Protein AF-A0AAV8GTH5-F1 (afdb_monomer)

Organism: NCBI:txid906938

Secondary structure (DSSP, 8-state):
---TTHHHHHHHHHHHHHT------PPP-PPTTS--EETTEE--TT-BSSTTSS-TT-B-EEETTSSS-EEEEE-SS-EEEEEEE-TTS-EEEE-PPP-EEE-TTS-EEEE----EE--TTSS----TT-EEEEESSSEEEEEE-TTSS-EEEEEE---GGGTT----STT--SBTTEEEEEPPTT---EE-

Solvent-accessible surface area (backbone atoms only — not comparable to full-atom values): 11576 Å² total; per-residue (Å²): 135,82,66,78,68,63,70,60,48,54,61,54,53,55,54,58,57,65,71,64,65,75,79,72,77,72,74,60,55,39,50,89,94,45,83,42,60,38,53,90,39,64,39,30,49,57,29,24,64,52,93,88,32,36,42,93,86,34,64,38,45,61,42,72,89,43,90,68,28,43,32,27,47,64,50,103,89,52,73,38,43,44,75,46,60,48,88,88,72,48,77,42,63,61,76,73,75,66,46,79,42,60,48,98,86,68,48,79,72,50,66,64,69,82,27,67,49,74,30,79,95,52,92,53,56,53,61,70,88,49,68,47,74,35,75,38,25,71,38,75,37,54,42,33,36,79,82,77,83,47,79,48,59,39,69,18,72,68,55,84,93,47,47,80,46,66,79,78,53,88,88,60,49,79,48,80,19,22,26,56,32,79,51,72,74,78,39,35,38,31,41,62

Radius of gyration: 24.85 Å; Cα contacts (8 Å, |Δi|>4): 327; chains: 1; bounding box: 88×39×56 Å

Structure (mmCIF, N/CA/C/O backbone):
data_AF-A0AAV8GTH5-F1
#
_entry.id   AF-A0AAV8GTH5-F1
#
loop_
_atom_site.group_PDB
_atom_si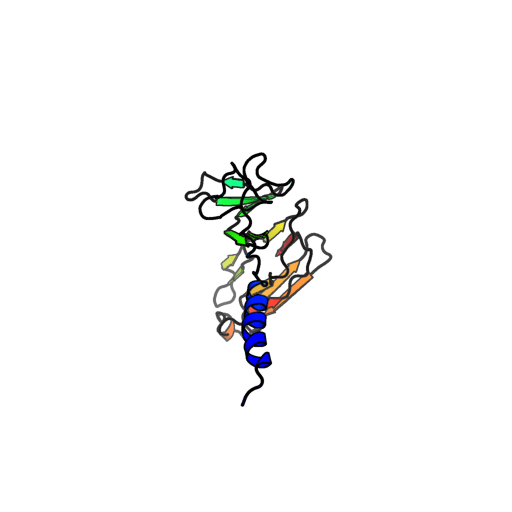te.id
_atom_site.type_symbol
_atom_site.label_atom_id
_atom_site.label_alt_id
_atom_site.label_comp_id
_atom_site.label_asym_id
_atom_site.label_entity_id
_atom_site.label_seq_id
_atom_site.pdbx_PDB_ins_code
_atom_site.Cartn_x
_atom_site.Cartn_y
_atom_site.Cartn_z
_atom_site.occupancy
_atom_site.B_iso_or_equiv
_atom_site.auth_seq_id
_atom_site.auth_comp_id
_atom_site.auth_asym_id
_atom_site.auth_atom_id
_atom_site.pdbx_PDB_model_num
ATOM 1 N N . MET A 1 1 ? -66.342 -4.192 -17.225 1.00 53.19 1 MET A N 1
ATOM 2 C CA . MET A 1 1 ? -66.699 -4.246 -15.791 1.00 53.19 1 MET A CA 1
ATOM 3 C C . MET A 1 1 ? -65.622 -5.082 -15.114 1.00 53.19 1 MET A C 1
ATOM 5 O O . MET A 1 1 ? -65.616 -6.290 -15.297 1.00 53.19 1 MET A O 1
ATOM 9 N N . ALA A 1 2 ? -64.618 -4.448 -14.500 1.00 53.75 2 ALA A N 1
ATOM 10 C CA . ALA A 1 2 ? -63.522 -5.172 -13.851 1.00 53.75 2 ALA A CA 1
ATOM 11 C C . ALA A 1 2 ? -64.005 -5.729 -12.497 1.00 53.75 2 ALA A C 1
ATOM 13 O O . ALA A 1 2 ? -64.726 -5.018 -11.792 1.00 53.75 2 ALA A O 1
ATOM 14 N N . PRO A 1 3 ? -63.670 -6.980 -12.138 1.00 65.38 3 PRO A N 1
ATOM 15 C CA . PRO A 1 3 ? -64.160 -7.603 -10.914 1.00 65.38 3 PRO A CA 1
ATOM 16 C C . PRO A 1 3 ? -63.641 -6.856 -9.668 1.00 65.38 3 PRO A C 1
ATOM 18 O O . PRO A 1 3 ? -62.461 -6.501 -9.618 1.00 65.38 3 PRO A O 1
ATOM 21 N N . PRO A 1 4 ? -64.484 -6.642 -8.639 1.00 62.75 4 PRO A N 1
ATOM 22 C CA . PRO A 1 4 ? -64.180 -5.784 -7.485 1.00 62.75 4 PRO A CA 1
ATOM 23 C C . PRO A 1 4 ? -62.980 -6.256 -6.643 1.00 62.75 4 PRO A C 1
ATOM 25 O O . PRO A 1 4 ? -62.383 -5.461 -5.923 1.00 62.75 4 PRO A O 1
ATOM 28 N N . TYR A 1 5 ? -62.569 -7.520 -6.777 1.00 60.91 5 TYR A N 1
ATOM 29 C CA . TYR A 1 5 ? -61.391 -8.073 -6.103 1.00 60.91 5 TYR A CA 1
ATOM 30 C C . TYR A 1 5 ? -60.055 -7.541 -6.645 1.00 60.91 5 TYR A C 1
ATOM 32 O O . TYR A 1 5 ? -59.077 -7.492 -5.902 1.00 60.91 5 TYR A O 1
ATOM 40 N N . LEU A 1 6 ? -59.999 -7.089 -7.906 1.00 58.88 6 LEU A N 1
ATOM 41 C CA . LEU A 1 6 ? -58.758 -6.567 -8.497 1.00 58.88 6 LEU A CA 1
ATOM 42 C C . LEU A 1 6 ? -58.330 -5.225 -7.876 1.00 58.88 6 LEU A C 1
ATOM 44 O O . LEU A 1 6 ? -57.140 -4.930 -7.801 1.00 58.88 6 LEU A O 1
ATOM 48 N N . LEU A 1 7 ? -59.295 -4.432 -7.396 1.00 60.53 7 LEU A N 1
ATOM 49 C CA . LEU A 1 7 ? -59.048 -3.137 -6.749 1.00 60.53 7 LEU A CA 1
ATOM 50 C C . LEU A 1 7 ? -58.485 -3.284 -5.325 1.00 60.53 7 LEU A C 1
ATOM 52 O O . LEU A 1 7 ? -57.832 -2.368 -4.836 1.00 60.53 7 LEU A O 1
ATOM 56 N N . LEU A 1 8 ? -58.693 -4.439 -4.681 1.00 63.00 8 LEU A N 1
ATOM 57 C CA . LEU A 1 8 ? -58.164 -4.748 -3.346 1.00 63.00 8 LEU A CA 1
ATOM 58 C C . LEU A 1 8 ? -56.747 -5.346 -3.385 1.00 63.00 8 LEU A C 1
ATOM 60 O O . LEU A 1 8 ? -56.021 -5.260 -2.397 1.00 63.00 8 LEU A O 1
ATOM 64 N N . LEU A 1 9 ? -56.323 -5.907 -4.522 1.00 65.06 9 LEU A N 1
ATOM 65 C CA . LEU A 1 9 ? -54.973 -6.461 -4.700 1.00 65.06 9 LEU A CA 1
ATOM 66 C C . LEU A 1 9 ? -53.897 -5.375 -4.850 1.00 65.06 9 LEU A C 1
ATOM 68 O O . LEU A 1 9 ? -52.775 -5.555 -4.384 1.00 65.06 9 LEU A O 1
ATOM 72 N N . PHE A 1 10 ? -54.240 -4.234 -5.453 1.00 65.88 10 PHE A N 1
ATOM 73 C CA . PHE A 1 10 ? -53.320 -3.107 -5.644 1.00 65.88 10 PHE A CA 1
ATOM 74 C C . PHE A 1 10 ? -52.757 -2.515 -4.336 1.00 65.88 10 PHE A C 1
ATOM 76 O O . PHE A 1 10 ? -51.535 -2.406 -4.227 1.00 65.88 10 PHE A O 1
ATOM 83 N N . PRO A 1 11 ? -53.573 -2.169 -3.317 1.00 66.56 11 PRO A N 1
ATOM 84 C CA . PRO A 1 11 ? -53.046 -1.653 -2.053 1.00 66.56 11 PRO A CA 1
ATOM 85 C C . PRO A 1 11 ? -52.267 -2.712 -1.263 1.00 66.56 11 PRO A C 1
ATOM 87 O O . PRO A 1 11 ? -51.306 -2.365 -0.580 1.00 66.56 11 PRO A O 1
ATOM 90 N N . LEU A 1 12 ? -52.617 -3.999 -1.396 1.00 66.69 12 LEU A N 1
ATOM 91 C CA . LEU A 1 12 ? -51.893 -5.100 -0.752 1.00 66.69 12 LEU A CA 1
ATOM 92 C C . LEU A 1 12 ? -50.474 -5.255 -1.322 1.00 66.69 12 LEU A C 1
ATOM 94 O O . LEU A 1 12 ? -49.528 -5.465 -0.566 1.00 66.69 12 LEU A O 1
ATOM 98 N N . LEU A 1 13 ? -50.311 -5.091 -2.641 1.00 66.81 13 LEU A N 1
ATOM 99 C CA . LEU A 1 13 ? -49.004 -5.127 -3.304 1.00 66.81 13 LEU A CA 1
ATOM 100 C C . LEU A 1 13 ? -48.106 -3.953 -2.877 1.00 66.81 13 LEU A C 1
ATOM 102 O O . LEU A 1 13 ? -46.906 -4.138 -2.688 1.00 66.81 13 LEU A O 1
ATOM 106 N N . ILE A 1 14 ? -48.685 -2.761 -2.692 1.00 65.12 14 ILE A N 1
ATOM 107 C CA . ILE A 1 14 ? -47.963 -1.565 -2.224 1.00 65.12 14 ILE A CA 1
ATOM 108 C C . ILE A 1 14 ? -47.544 -1.729 -0.755 1.00 65.12 14 ILE A C 1
ATOM 110 O O . ILE A 1 14 ? -46.415 -1.396 -0.394 1.00 65.12 14 ILE A O 1
ATOM 114 N N . LEU A 1 15 ? -48.407 -2.314 0.085 1.00 61.62 15 LEU A N 1
ATOM 115 C CA . LEU A 1 15 ? -48.063 -2.633 1.473 1.00 61.62 15 LEU A CA 1
ATOM 116 C C . LEU A 1 15 ? -46.908 -3.647 1.539 1.00 61.62 15 LEU A C 1
ATOM 118 O O . LEU A 1 15 ? -45.981 -3.469 2.326 1.00 61.62 15 LEU A O 1
ATOM 122 N N . LEU A 1 16 ? -46.909 -4.660 0.665 1.00 60.91 16 LEU A N 1
ATOM 123 C CA . LEU A 1 16 ? -45.842 -5.663 0.595 1.00 60.91 16 LEU A CA 1
ATOM 124 C C . LEU A 1 16 ? -44.489 -5.063 0.162 1.00 60.91 16 LEU A C 1
ATOM 126 O O . LEU A 1 16 ? -43.449 -5.493 0.654 1.00 60.91 16 LEU A O 1
ATOM 130 N N . GLN A 1 17 ? -44.494 -4.037 -0.698 1.00 61.03 17 GLN A N 1
ATOM 131 C CA . GLN A 1 17 ? -43.283 -3.292 -1.075 1.00 61.03 17 GLN A CA 1
ATOM 132 C C . GLN A 1 17 ? -42.735 -2.439 0.080 1.00 61.03 17 GLN A C 1
ATOM 134 O O . GLN A 1 17 ? -41.521 -2.320 0.217 1.00 61.03 17 GLN A O 1
ATOM 139 N N . SER A 1 18 ? -43.598 -1.898 0.950 1.00 56.56 18 SER A N 1
ATOM 140 C CA . SER A 1 18 ? -43.156 -1.133 2.131 1.00 56.56 18 SER A CA 1
ATOM 141 C C . SER A 1 18 ? -42.526 -1.982 3.244 1.00 56.56 18 SER A C 1
ATOM 143 O O . SER A 1 18 ? -41.781 -1.444 4.061 1.00 56.56 18 SER A O 1
ATOM 145 N N . LEU A 1 19 ? -42.768 -3.302 3.268 1.00 56.50 19 LEU A N 1
ATOM 146 C CA . LEU A 1 19 ? -42.114 -4.223 4.212 1.00 56.50 19 LEU A CA 1
ATOM 147 C C . LEU A 1 19 ? -40.679 -4.592 3.805 1.00 56.50 19 LEU A C 1
ATOM 149 O O . LEU A 1 19 ? -39.921 -5.093 4.634 1.00 56.50 19 LEU A O 1
ATOM 153 N N . LEU A 1 20 ? -40.273 -4.307 2.566 1.00 54.22 20 LEU A N 1
ATOM 154 C CA . LEU A 1 20 ? -38.883 -4.396 2.120 1.00 54.22 20 LEU A CA 1
ATOM 155 C C . LEU A 1 20 ? -38.159 -3.083 2.446 1.00 54.22 20 LEU A C 1
ATOM 157 O O . LEU A 1 20 ? -37.603 -2.419 1.574 1.00 54.22 20 LEU A O 1
ATOM 161 N N . ALA A 1 21 ? -38.172 -2.687 3.719 1.00 56.50 21 ALA A N 1
ATOM 162 C CA . ALA A 1 21 ? -37.247 -1.675 4.196 1.00 56.50 21 ALA A CA 1
ATOM 163 C C . ALA A 1 21 ? -35.839 -2.276 4.107 1.00 56.50 21 ALA A C 1
ATOM 165 O O . ALA A 1 21 ? -35.436 -3.087 4.939 1.00 56.50 21 ALA A O 1
ATOM 166 N N . THR A 1 22 ? -35.094 -1.919 3.062 1.00 55.78 22 THR A N 1
ATOM 167 C CA . THR A 1 22 ? -33.661 -2.199 2.983 1.00 55.78 22 THR A CA 1
ATOM 168 C C . THR A 1 22 ? -33.011 -1.599 4.223 1.00 55.78 22 THR A C 1
ATOM 170 O O . THR A 1 22 ? -32.998 -0.373 4.364 1.00 55.78 22 THR A O 1
ATOM 173 N N . SER A 1 23 ? -32.493 -2.431 5.133 1.00 51.66 23 SER A N 1
ATOM 174 C CA . SER A 1 23 ? -31.643 -1.937 6.211 1.00 51.66 23 SER A CA 1
ATOM 175 C C . SER A 1 23 ? -30.417 -1.321 5.548 1.00 51.66 23 SER A C 1
ATOM 177 O O . SER A 1 23 ? -29.539 -2.040 5.067 1.00 51.66 23 SER A O 1
ATOM 179 N N . GLN A 1 24 ? -30.367 0.006 5.460 1.00 50.72 24 GLN A N 1
ATOM 180 C CA . GLN A 1 24 ? -29.110 0.662 5.151 1.00 50.72 24 GLN A CA 1
ATOM 181 C C . GLN A 1 24 ? -28.188 0.329 6.315 1.00 50.72 24 GLN A C 1
ATOM 183 O O . GLN A 1 24 ? -28.458 0.728 7.449 1.00 50.72 24 GLN A O 1
ATOM 188 N N . ALA A 1 25 ? -27.165 -0.485 6.054 1.00 54.50 25 ALA A N 1
ATOM 189 C CA . ALA A 1 25 ? -26.112 -0.714 7.022 1.00 54.50 25 ALA A CA 1
ATOM 190 C C . ALA A 1 25 ? -25.575 0.668 7.401 1.00 54.50 25 ALA A C 1
ATOM 192 O O . ALA A 1 25 ? -25.066 1.398 6.549 1.00 54.50 25 ALA A O 1
ATOM 193 N N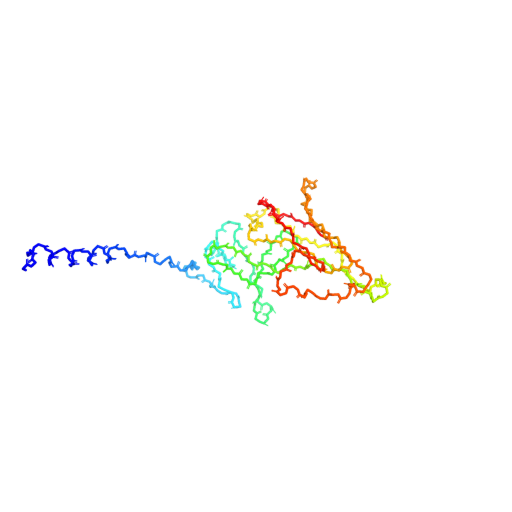 . THR A 1 26 ? -25.776 1.068 8.656 1.00 58.16 26 THR A N 1
ATOM 194 C CA . THR A 1 26 ? -25.153 2.280 9.181 1.00 58.16 26 THR A CA 1
ATOM 195 C C . THR A 1 26 ? -23.656 2.165 8.926 1.00 58.16 26 THR A C 1
ATOM 197 O O . THR A 1 26 ? -23.099 1.107 9.239 1.00 58.16 26 THR A O 1
ATOM 200 N N . PRO A 1 27 ? -23.008 3.195 8.350 1.00 60.84 27 PRO A N 1
ATOM 201 C CA . PRO A 1 27 ? -21.581 3.135 8.086 1.00 60.84 27 PRO A CA 1
ATOM 202 C C . PRO A 1 27 ? -20.862 2.761 9.382 1.00 60.84 27 PRO A C 1
ATOM 204 O O . PRO A 1 27 ? -21.235 3.271 10.452 1.00 60.84 27 PRO A O 1
ATOM 207 N N . PRO A 1 28 ? -19.886 1.840 9.320 1.00 65.31 28 PRO A N 1
ATOM 208 C CA . PRO A 1 28 ? -19.216 1.373 10.514 1.00 65.31 28 PRO A CA 1
ATOM 209 C C . PRO A 1 28 ? -18.636 2.604 11.213 1.00 65.31 28 PRO A C 1
ATOM 211 O O . PRO A 1 28 ? -18.022 3.477 10.605 1.00 65.31 28 PRO A O 1
ATOM 214 N N . THR A 1 29 ? -18.992 2.761 12.479 1.00 78.62 29 THR A N 1
ATOM 215 C CA . THR A 1 29 ? -18.679 3.953 13.263 1.00 78.62 29 THR A CA 1
ATOM 216 C C . THR A 1 29 ? -17.724 3.533 14.368 1.00 78.62 29 THR A C 1
ATOM 218 O O . THR A 1 29 ? -17.782 2.402 14.849 1.00 78.62 29 THR A O 1
ATOM 221 N N . SER A 1 30 ? -16.819 4.425 14.761 1.00 83.62 30 SER A N 1
ATOM 222 C CA . SER A 1 30 ? -15.992 4.216 15.949 1.00 83.62 30 SER A CA 1
ATOM 223 C C . SER A 1 30 ? -16.862 3.965 17.189 1.00 83.62 30 SER A C 1
ATOM 225 O O . SER A 1 30 ? -18.018 4.403 17.259 1.00 83.62 30 SER A O 1
ATOM 227 N N . LEU A 1 31 ? -16.278 3.334 18.207 1.00 87.94 31 LEU A N 1
ATOM 228 C CA . LEU A 1 31 ? -16.938 3.174 19.501 1.00 87.94 31 LEU A CA 1
ATOM 229 C C . LEU A 1 31 ? -17.308 4.546 20.116 1.00 87.94 31 LEU A C 1
ATOM 231 O O . LEU A 1 31 ? -16.617 5.547 19.876 1.00 87.94 31 LEU A O 1
ATOM 235 N N . PRO A 1 32 ? -18.408 4.633 20.891 1.00 88.25 32 PRO A N 1
ATOM 236 C CA . PRO A 1 32 ? -18.766 5.849 21.616 1.00 88.25 32 PRO A CA 1
ATOM 237 C C . PRO A 1 32 ? -17.635 6.306 22.547 1.00 88.25 32 PRO A C 1
ATOM 239 O O . PRO A 1 32 ? -17.055 5.495 23.259 1.00 88.25 32 PRO A O 1
ATOM 242 N N . GLY A 1 33 ? -17.335 7.607 22.553 1.00 90.50 33 GLY A N 1
ATOM 243 C CA . GLY A 1 33 ? -16.253 8.182 23.365 1.00 90.50 33 GLY A CA 1
ATOM 244 C C . GLY A 1 33 ? -14.864 8.147 22.717 1.00 90.50 33 GLY A C 1
ATOM 245 O O . GLY A 1 33 ? -13.972 8.824 23.213 1.00 90.50 33 GLY A O 1
ATOM 246 N N . CYS A 1 34 ? -14.700 7.447 21.593 1.00 94.44 34 CYS A N 1
ATOM 247 C CA . CYS A 1 34 ? -13.439 7.370 20.858 1.00 94.44 34 CYS A CA 1
ATOM 248 C C . CYS A 1 34 ? -13.319 8.459 19.787 1.00 94.44 34 CYS A C 1
ATOM 250 O O . CYS A 1 34 ? -14.307 8.823 19.132 1.00 94.44 34 CYS A O 1
ATOM 252 N N . LYS A 1 35 ? -12.094 8.933 19.542 1.00 93.75 35 LYS A N 1
ATOM 253 C CA . LYS A 1 35 ? -11.778 9.762 18.375 1.00 93.75 35 LYS A CA 1
ATOM 254 C C . LYS A 1 35 ? -12.083 8.990 17.095 1.00 93.75 35 LYS A C 1
ATOM 256 O O . LYS A 1 35 ? -11.655 7.858 16.895 1.00 93.75 35 LYS A O 1
ATOM 261 N N . LYS A 1 36 ? -12.816 9.650 16.197 1.00 93.31 36 LYS A N 1
ATOM 262 C CA . LYS A 1 36 ? -13.309 9.039 14.952 1.00 93.31 36 LYS A CA 1
ATOM 263 C C . LYS A 1 36 ? -12.434 9.314 13.742 1.00 93.31 36 LYS A C 1
ATOM 265 O O . LYS A 1 36 ? -12.636 8.690 12.709 1.00 93.31 36 LYS A O 1
ATOM 270 N N . LYS A 1 37 ? -11.562 10.321 13.815 1.00 95.00 37 LYS A N 1
ATOM 271 C CA . LYS A 1 37 ? -10.808 10.811 12.661 1.00 95.00 37 LYS A CA 1
ATOM 272 C C . LYS A 1 37 ? -9.342 11.015 12.993 1.00 95.00 37 LYS A C 1
ATOM 274 O O . LYS A 1 37 ? -9.030 11.575 14.040 1.00 95.00 37 LYS A O 1
ATOM 279 N N . CYS A 1 38 ? -8.488 10.627 12.055 1.00 95.81 38 CYS A N 1
ATOM 280 C CA . CYS A 1 38 ? -7.086 11.012 12.009 1.00 95.81 38 CYS A CA 1
ATOM 281 C C . CYS A 1 38 ? -6.867 11.835 10.736 1.00 95.81 38 CYS A C 1
ATOM 283 O O . CYS A 1 38 ? -6.996 11.315 9.626 1.00 95.81 38 CYS A O 1
ATOM 285 N N . GLY A 1 39 ? -6.644 13.142 10.892 1.00 95.12 39 GLY A N 1
ATOM 286 C CA . GLY A 1 39 ? -6.672 14.074 9.766 1.00 95.12 39 GLY A CA 1
ATOM 287 C C . GLY A 1 39 ? -8.023 14.020 9.046 1.00 95.12 39 GLY A C 1
ATOM 288 O O . GLY A 1 39 ? -9.066 14.300 9.641 1.00 95.12 39 GLY A O 1
ATOM 289 N N . ASN A 1 40 ? -8.003 13.623 7.774 1.00 94.69 40 ASN A N 1
ATOM 290 C CA . ASN A 1 40 ? -9.204 13.524 6.940 1.00 94.69 40 ASN A CA 1
ATOM 291 C C . ASN A 1 40 ? -9.828 12.120 6.902 1.00 94.69 40 ASN A C 1
ATOM 293 O O . ASN A 1 40 ? -10.922 11.964 6.360 1.00 94.69 40 ASN A O 1
ATOM 297 N N . ILE A 1 41 ? -9.176 11.116 7.491 1.00 95.06 41 ILE A N 1
ATOM 298 C CA . ILE A 1 41 ? -9.606 9.717 7.418 1.00 95.06 41 ILE A CA 1
ATOM 299 C C . ILE A 1 41 ? -10.529 9.413 8.594 1.00 95.06 41 ILE A C 1
ATOM 301 O O . ILE A 1 41 ? -10.186 9.693 9.744 1.00 95.06 41 ILE A O 1
ATOM 305 N N . THR A 1 42 ? -11.701 8.841 8.311 1.00 94.56 42 THR A N 1
ATOM 306 C CA . THR A 1 42 ? -12.608 8.322 9.346 1.00 94.56 42 THR A CA 1
ATOM 307 C C . THR A 1 42 ? -12.206 6.894 9.680 1.00 94.56 42 THR A C 1
ATOM 309 O O . THR A 1 42 ? -12.081 6.072 8.782 1.00 94.56 42 THR A O 1
ATOM 312 N N . VAL A 1 43 ? -12.007 6.608 10.964 1.00 95.06 43 VAL A N 1
ATOM 313 C CA . VAL A 1 43 ? -11.539 5.313 11.462 1.00 95.06 43 VAL A CA 1
ATOM 314 C C . VAL A 1 43 ? -12.706 4.585 12.134 1.00 95.06 43 VAL A C 1
ATOM 316 O O . VAL A 1 43 ? -13.143 4.995 13.216 1.00 95.06 43 VAL A O 1
ATOM 319 N N . PRO A 1 44 ? -13.269 3.553 11.485 1.00 93.81 44 PRO A N 1
ATOM 320 C CA . PRO A 1 44 ? -14.380 2.785 12.025 1.00 93.81 44 PRO A CA 1
ATOM 321 C C . PRO A 1 44 ? -13.900 1.630 12.912 1.00 93.81 44 PRO A C 1
ATOM 323 O O . PRO A 1 44 ? -12.820 1.093 12.694 1.00 93.81 44 PRO A O 1
ATOM 326 N N . TYR A 1 45 ? -14.736 1.163 13.846 1.00 91.88 45 TYR A N 1
ATOM 327 C CA . TYR A 1 45 ? -14.487 -0.124 14.509 1.00 91.88 45 TYR A CA 1
ATOM 328 C C . TYR A 1 45 ? -14.488 -1.258 13.455 1.00 91.88 45 TYR A C 1
ATOM 330 O O . TYR A 1 45 ? -15.346 -1.223 12.569 1.00 91.88 45 TYR A O 1
ATOM 338 N N . PRO A 1 46 ? -13.581 -2.257 13.500 1.00 92.88 46 PRO A N 1
ATOM 339 C CA . PRO A 1 46 ? -12.704 -2.663 14.611 1.00 92.88 46 PRO A CA 1
ATOM 340 C C . PRO A 1 46 ? -11.403 -1.869 14.770 1.00 92.88 46 PRO A C 1
ATOM 342 O O . PRO A 1 46 ? -10.679 -2.111 15.735 1.00 92.88 46 PRO A O 1
ATOM 345 N N . PHE A 1 47 ? -11.116 -0.935 13.865 1.00 94.69 47 PHE A N 1
ATOM 346 C CA . PHE A 1 47 ? -9.926 -0.096 13.925 1.00 94.69 47 PHE A CA 1
ATOM 347 C C . PHE A 1 47 ? -10.058 1.019 14.958 1.00 94.69 47 PHE A C 1
ATOM 349 O O . PHE A 1 47 ? -11.151 1.473 15.303 1.00 94.69 47 PHE A O 1
ATOM 356 N N . GLY A 1 48 ? -8.911 1.517 15.397 1.00 94.44 48 GLY A N 1
ATOM 357 C CA . GLY A 1 48 ? -8.819 2.651 16.303 1.00 94.44 48 GLY A CA 1
ATOM 358 C C . GLY A 1 48 ? -7.370 2.942 16.656 1.00 94.44 48 GLY A C 1
ATOM 359 O O . GLY A 1 48 ? -6.485 2.132 16.415 1.00 94.44 48 GLY A O 1
ATOM 360 N N . PHE A 1 49 ? -7.127 4.118 17.217 1.00 94.31 49 PHE A N 1
ATOM 361 C CA . PHE A 1 49 ? -5.785 4.602 17.567 1.00 94.31 49 PHE A CA 1
ATOM 362 C C . PHE A 1 49 ? -5.740 5.180 18.991 1.00 94.31 49 PHE A C 1
ATOM 364 O O . PHE A 1 49 ? -4.801 5.878 19.363 1.00 94.31 49 PHE A O 1
ATOM 371 N N . GLU A 1 50 ? -6.771 4.892 19.791 1.00 93.44 50 GLU A N 1
ATOM 372 C CA . GLU A 1 50 ? -6.848 5.222 21.213 1.00 93.44 50 GLU A CA 1
ATOM 373 C C . GLU A 1 50 ? -6.989 3.933 22.035 1.00 93.44 50 GLU A C 1
ATOM 375 O O . GLU A 1 50 ? -7.679 3.006 21.596 1.00 93.44 50 GLU A O 1
ATOM 380 N N . PRO A 1 51 ? -6.366 3.842 23.223 1.00 92.12 51 PRO A N 1
ATOM 381 C CA . PRO A 1 51 ? -6.508 2.677 24.090 1.00 92.12 51 PRO A CA 1
ATOM 382 C C . PRO A 1 51 ? -7.982 2.343 24.365 1.00 92.12 51 PRO A C 1
ATOM 384 O O . PRO A 1 51 ? -8.756 3.206 24.770 1.00 92.12 51 PRO A O 1
ATOM 387 N N . GLY A 1 52 ? -8.370 1.084 24.142 1.00 93.56 52 GLY A N 1
ATOM 388 C CA . GLY A 1 52 ? -9.752 0.616 24.324 1.00 93.56 52 GLY A CA 1
ATOM 389 C C . GLY A 1 52 ? -10.719 0.966 23.184 1.00 93.56 52 GLY A C 1
ATOM 390 O O . GLY A 1 52 ? -11.889 0.599 23.255 1.00 93.56 52 GLY A O 1
ATOM 391 N N . CYS A 1 53 ? -10.248 1.631 22.124 1.00 95.19 53 CYS A N 1
ATOM 392 C CA . CYS A 1 53 ? -11.064 2.049 20.980 1.00 95.19 53 CYS A CA 1
ATOM 393 C C . CYS A 1 53 ? -10.887 1.183 19.726 1.00 95.19 53 CYS A C 1
ATOM 395 O O . CYS A 1 53 ? -11.407 1.528 18.668 1.00 95.19 53 CYS A O 1
ATOM 397 N N . PHE A 1 54 ? -10.172 0.067 19.841 1.00 94.00 54 PHE A N 1
ATOM 398 C CA . PHE A 1 54 ? -9.929 -0.895 18.771 1.00 94.00 54 PHE A CA 1
ATOM 399 C C . PHE A 1 54 ? -10.067 -2.324 19.297 1.00 94.00 54 PHE A C 1
ATOM 401 O O . PHE A 1 54 ? -9.968 -2.573 20.501 1.00 94.00 54 PHE A O 1
ATOM 408 N N . ARG A 1 55 ? -10.310 -3.269 18.390 1.00 93.38 55 ARG A N 1
ATOM 409 C CA . ARG A 1 55 ? -10.180 -4.701 18.682 1.00 93.38 55 ARG A CA 1
ATOM 410 C C . ARG A 1 55 ? -8.696 -5.067 18.763 1.00 93.38 55 ARG A C 1
ATOM 412 O O . ARG A 1 55 ? -7.904 -4.497 18.024 1.00 93.38 55 ARG A O 1
ATOM 419 N N . GLU A 1 56 ? -8.339 -6.026 19.614 1.00 91.00 56 GLU A N 1
ATOM 420 C CA . GLU A 1 56 ? -7.001 -6.641 19.635 1.00 91.00 56 GLU A CA 1
ATOM 421 C C . GLU A 1 56 ? -6.494 -6.922 18.207 1.00 91.00 56 GLU A C 1
ATOM 423 O O . GLU A 1 56 ? -7.269 -7.396 17.377 1.00 91.00 56 GLU A O 1
ATOM 428 N N . ASP A 1 57 ? -5.243 -6.539 17.927 1.00 89.50 57 ASP A N 1
ATOM 429 C CA . ASP A 1 57 ? -4.554 -6.567 16.619 1.00 89.50 57 ASP A CA 1
ATOM 430 C C . ASP A 1 57 ? -5.029 -5.567 15.538 1.00 89.50 57 ASP A C 1
ATOM 432 O O . ASP A 1 57 ? -4.436 -5.479 14.463 1.00 89.50 57 ASP A O 1
ATOM 436 N N . PHE A 1 58 ? -6.051 -4.747 15.815 1.00 92.38 58 PHE A N 1
ATOM 437 C CA . PHE A 1 58 ? -6.574 -3.712 14.898 1.00 92.38 58 PHE A CA 1
ATOM 438 C C . PHE A 1 58 ? -6.186 -2.278 15.304 1.00 92.38 58 PHE A C 1
ATOM 440 O O . PHE A 1 58 ? -6.777 -1.297 14.837 1.00 92.38 58 PHE A O 1
ATOM 447 N N . GLY A 1 59 ? -5.197 -2.145 16.188 1.00 93.12 59 GLY A N 1
ATOM 448 C CA . GLY A 1 59 ? -4.639 -0.856 16.582 1.00 93.12 59 GLY A CA 1
ATOM 449 C C . GLY A 1 59 ? -3.899 -0.183 15.424 1.00 93.12 59 GLY A C 1
ATOM 450 O O . GLY A 1 59 ? -3.087 -0.802 14.744 1.00 93.12 59 GLY A O 1
ATOM 451 N N . LEU A 1 60 ? -4.172 1.099 15.215 1.00 94.38 60 LEU A N 1
ATOM 452 C CA . LEU A 1 60 ? -3.504 1.964 14.245 1.00 94.38 60 LEU A CA 1
ATOM 453 C C . LEU A 1 60 ? -2.789 3.103 14.973 1.00 94.38 60 LEU A C 1
ATOM 455 O O . LEU A 1 60 ? -3.059 3.379 16.143 1.00 94.38 60 LEU A O 1
ATOM 459 N N . VAL A 1 61 ? -1.926 3.827 14.262 1.00 94.69 61 VAL A N 1
ATOM 460 C CA . VAL A 1 61 ? -1.257 5.011 14.810 1.00 94.69 61 VAL A CA 1
ATOM 461 C C . VAL A 1 61 ? -1.658 6.260 14.050 1.00 94.69 61 VAL A C 1
ATOM 463 O O . VAL A 1 61 ? -1.419 6.386 12.852 1.00 94.69 61 VAL A O 1
ATOM 466 N N . CYS A 1 62 ? -2.236 7.216 14.773 1.00 95.44 62 CYS A N 1
ATOM 467 C CA . CYS A 1 62 ? -2.440 8.563 14.267 1.00 95.44 62 CYS A CA 1
ATOM 468 C C . CYS A 1 62 ? -1.245 9.439 14.649 1.00 95.44 62 CYS A C 1
ATOM 470 O O . CYS A 1 62 ? -1.056 9.774 15.817 1.00 95.44 62 CYS A O 1
ATOM 472 N N . ASN A 1 63 ? -0.426 9.808 13.667 1.00 94.50 63 ASN A N 1
ATOM 473 C CA . ASN A 1 63 ? 0.718 10.678 13.880 1.00 94.50 63 ASN A CA 1
ATOM 474 C C . ASN A 1 63 ? 0.298 12.149 13.737 1.00 94.50 63 ASN A C 1
ATOM 476 O O . ASN A 1 63 ? 0.140 12.670 12.628 1.00 94.50 63 ASN A O 1
ATOM 480 N N . GLU A 1 64 ? 0.138 12.814 14.883 1.00 94.25 64 GLU A N 1
ATOM 481 C CA . GLU A 1 64 ? -0.256 14.224 14.988 1.00 94.25 64 GLU A CA 1
ATOM 482 C C . GLU A 1 64 ? 0.897 15.212 14.701 1.00 94.25 64 GLU A C 1
ATOM 484 O O . GLU A 1 64 ? 0.666 16.417 14.655 1.00 94.25 64 GLU A O 1
ATOM 489 N N . SER A 1 65 ? 2.134 14.746 14.471 1.00 94.38 65 SER A N 1
ATOM 490 C CA . SER A 1 65 ? 3.255 15.624 14.082 1.00 94.38 65 SER A CA 1
ATOM 491 C C . SER A 1 65 ? 3.174 16.107 12.628 1.00 94.38 65 SER A C 1
ATOM 493 O O . SER A 1 65 ? 3.850 17.069 12.264 1.00 94.38 65 SER A O 1
ATOM 495 N N . TYR A 1 66 ? 2.356 15.459 11.793 1.00 93.12 66 TYR A N 1
ATOM 496 C CA . TYR A 1 66 ? 2.048 15.925 10.440 1.00 93.12 66 TYR A CA 1
ATOM 497 C C . TYR A 1 66 ? 0.900 16.939 10.449 1.00 93.12 66 TYR A C 1
ATOM 499 O O . TYR A 1 66 ? 0.034 16.915 11.321 1.00 93.12 66 TYR A O 1
ATOM 507 N N . ASN A 1 67 ? 0.856 17.801 9.431 1.00 94.56 67 ASN A N 1
ATOM 508 C CA . ASN A 1 67 ? -0.244 18.739 9.228 1.00 94.56 67 ASN A CA 1
ATOM 509 C C . ASN A 1 67 ? -0.841 18.590 7.810 1.00 94.56 67 ASN A C 1
ATOM 511 O O . ASN A 1 67 ? -0.189 19.011 6.850 1.00 94.56 67 ASN A O 1
ATOM 515 N N . PRO A 1 68 ? -2.050 18.008 7.651 1.00 94.69 68 PRO A N 1
ATOM 516 C CA . PRO A 1 68 ? -2.879 17.396 8.699 1.00 94.69 68 PRO A CA 1
ATOM 517 C C . PRO A 1 68 ? -2.267 16.089 9.256 1.00 94.69 68 PRO A C 1
ATOM 519 O O . PRO A 1 68 ? -1.366 15.533 8.621 1.00 94.69 68 PRO A O 1
ATOM 522 N N . PRO A 1 69 ? -2.759 15.580 10.407 1.00 96.38 69 PRO A N 1
ATOM 523 C CA . PRO A 1 69 ? -2.332 14.294 10.960 1.00 96.38 69 PRO A CA 1
ATOM 524 C C . PRO A 1 69 ? -2.469 13.151 9.953 1.00 96.38 69 PRO A C 1
ATOM 526 O O . PRO A 1 69 ? -3.414 13.129 9.159 1.00 96.38 69 PRO A O 1
ATOM 529 N N . ARG A 1 70 ? -1.542 12.191 10.010 1.00 95.81 70 ARG A N 1
ATOM 530 C CA . ARG A 1 70 ? -1.492 11.033 9.104 1.00 95.81 70 ARG A CA 1
ATOM 531 C C . ARG A 1 70 ? -1.695 9.732 9.863 1.00 95.81 70 ARG A C 1
ATOM 533 O O . ARG A 1 70 ? -1.190 9.580 10.974 1.00 95.81 70 ARG A O 1
ATOM 540 N N . LEU A 1 71 ? -2.425 8.806 9.252 1.00 96.50 71 LEU A N 1
ATOM 541 C CA . LEU A 1 71 ? -2.746 7.506 9.828 1.00 96.50 71 LEU A CA 1
ATOM 542 C C . LEU A 1 71 ? -1.775 6.450 9.297 1.00 96.50 71 LEU A C 1
ATOM 544 O O . LEU A 1 71 ? -1.475 6.434 8.107 1.00 96.50 71 LEU A O 1
ATOM 548 N N . PHE A 1 72 ? -1.305 5.565 10.167 1.00 94.75 72 PHE A N 1
ATOM 549 C CA . PHE A 1 72 ? -0.353 4.521 9.819 1.00 94.75 72 PHE A CA 1
ATOM 550 C C . PHE A 1 72 ? -0.802 3.163 10.348 1.00 94.75 72 PHE A C 1
ATOM 552 O O . PHE A 1 72 ? -1.270 3.048 11.485 1.00 94.75 72 PHE A O 1
ATOM 559 N N . LEU A 1 73 ? -0.600 2.140 9.522 1.00 92.44 73 LEU A N 1
ATOM 560 C CA . LEU A 1 73 ? -0.492 0.757 9.955 1.00 92.44 73 LEU A CA 1
ATOM 561 C C . LEU A 1 73 ? 0.968 0.531 10.352 1.00 92.44 73 LEU A C 1
ATOM 563 O O . LEU A 1 73 ? 1.852 0.653 9.504 1.00 92.44 73 LEU A O 1
ATOM 567 N N . ILE A 1 74 ? 1.223 0.269 11.631 1.00 78.75 74 ILE A N 1
ATOM 568 C CA . ILE A 1 74 ? 2.569 -0.055 12.110 1.00 78.75 74 ILE A CA 1
ATOM 569 C C . ILE A 1 74 ? 2.652 -1.565 12.266 1.00 78.75 74 ILE A C 1
ATOM 571 O O . ILE A 1 74 ? 1.880 -2.139 13.028 1.00 78.75 74 ILE A O 1
ATOM 575 N N . ASP A 1 75 ? 3.588 -2.167 11.544 1.00 67.12 75 ASP A N 1
ATOM 576 C CA . ASP A 1 75 ? 4.087 -3.509 11.828 1.00 67.12 75 ASP A CA 1
ATOM 577 C C . ASP A 1 75 ? 5.416 -3.394 12.601 1.00 67.12 75 ASP A C 1
ATOM 579 O O . ASP A 1 75 ? 5.987 -2.302 12.690 1.00 67.12 75 ASP A O 1
ATOM 583 N N . GLU A 1 76 ? 5.930 -4.487 13.168 1.00 51.69 76 GLU A N 1
ATOM 584 C CA . GLU A 1 76 ? 7.098 -4.513 14.068 1.00 51.69 76 GLU A CA 1
ATOM 585 C C . GLU A 1 76 ? 8.356 -3.805 13.511 1.00 51.69 76 GLU A C 1
ATOM 587 O O . GLU A 1 76 ? 9.241 -3.417 14.277 1.00 51.69 76 GLU A O 1
ATOM 592 N N . ILE A 1 77 ? 8.438 -3.601 12.188 1.00 57.28 77 ILE A N 1
ATOM 593 C CA . ILE A 1 77 ? 9.617 -3.084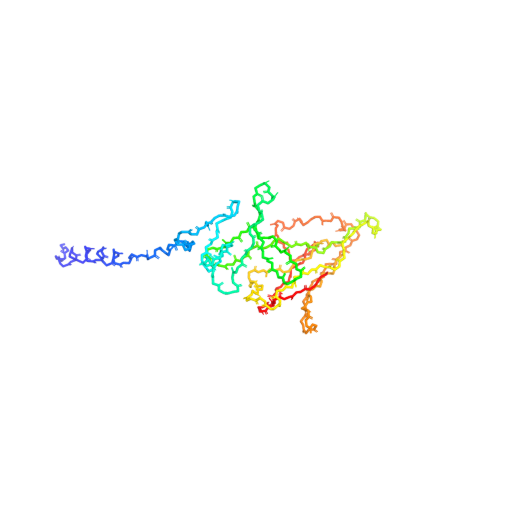 11.475 1.00 57.28 77 ILE A CA 1
ATOM 594 C C . ILE A 1 77 ? 9.332 -1.785 10.685 1.00 57.28 77 ILE A C 1
ATOM 596 O O . ILE A 1 77 ? 10.231 -0.953 10.528 1.00 57.28 77 ILE A O 1
ATOM 600 N N . TYR A 1 78 ? 8.103 -1.567 10.197 1.00 67.31 78 TYR A N 1
ATOM 601 C CA . TYR A 1 78 ? 7.769 -0.487 9.253 1.00 67.31 78 TYR A CA 1
ATOM 602 C C . TYR A 1 78 ? 6.412 0.171 9.544 1.00 67.31 78 TYR A C 1
ATOM 604 O O . TYR A 1 78 ? 5.506 -0.439 10.102 1.00 67.31 78 TYR A O 1
ATOM 612 N N . GLY A 1 79 ? 6.254 1.430 9.115 1.00 83.62 79 GLY A N 1
ATOM 613 C CA . GLY A 1 79 ? 4.971 2.139 9.118 1.00 83.62 79 GLY A CA 1
ATOM 614 C C . GLY A 1 79 ? 4.454 2.375 7.699 1.00 83.62 79 GLY A C 1
ATOM 615 O O . GLY A 1 79 ? 5.086 3.107 6.935 1.00 83.62 79 GLY A O 1
ATOM 616 N N . TYR A 1 80 ? 3.298 1.803 7.360 1.00 91.44 80 TYR A N 1
ATOM 617 C CA . TYR A 1 80 ? 2.597 2.032 6.093 1.00 91.44 80 TYR A CA 1
ATOM 618 C C . TYR A 1 80 ? 1.552 3.135 6.260 1.00 91.44 80 TYR A C 1
ATOM 620 O O . TYR A 1 80 ? 0.661 3.027 7.102 1.00 91.44 80 TYR A O 1
ATOM 628 N N . GLU A 1 81 ? 1.646 4.207 5.468 1.00 94.44 81 GLU A N 1
ATOM 629 C CA . GLU A 1 81 ? 0.656 5.291 5.505 1.00 94.44 81 GLU A CA 1
ATOM 630 C C . GLU A 1 81 ? -0.683 4.782 4.962 1.00 94.44 81 GLU A C 1
ATOM 632 O O . GLU A 1 81 ? -0.771 4.348 3.813 1.00 94.44 81 GLU A O 1
ATOM 637 N N . ILE A 1 82 ? -1.727 4.855 5.783 1.00 95.81 82 ILE A N 1
ATOM 638 C CA . ILE A 1 82 ? -3.102 4.580 5.375 1.00 95.81 82 ILE A CA 1
ATOM 639 C C . ILE A 1 82 ? -3.658 5.855 4.750 1.00 95.81 82 ILE A C 1
ATOM 641 O O . ILE A 1 82 ? -3.643 6.923 5.360 1.00 95.81 82 ILE A O 1
ATOM 645 N N . THR A 1 83 ? -4.167 5.724 3.533 1.00 95.88 83 THR A N 1
ATOM 646 C CA . THR A 1 83 ? -4.751 6.818 2.747 1.00 95.88 83 THR A CA 1
ATOM 647 C C . THR A 1 83 ? -6.274 6.833 2.810 1.00 95.88 83 THR A C 1
ATOM 649 O O . THR A 1 83 ? -6.873 7.903 2.729 1.00 95.88 83 THR A O 1
ATOM 652 N N . ASP A 1 84 ? -6.894 5.665 2.990 1.00 95.75 84 ASP A N 1
ATOM 653 C CA . ASP A 1 84 ? -8.341 5.504 3.093 1.00 95.75 84 ASP A CA 1
ATOM 654 C C . ASP A 1 84 ? -8.702 4.192 3.809 1.00 95.75 84 ASP A C 1
ATOM 656 O O . ASP A 1 84 ? -7.892 3.260 3.876 1.00 95.75 84 ASP A O 1
ATOM 660 N N . ILE A 1 85 ? -9.922 4.129 4.344 1.00 95.00 85 ILE A N 1
ATOM 661 C CA . ILE A 1 85 ? -10.513 2.911 4.903 1.00 95.00 85 ILE A CA 1
ATOM 662 C C . ILE A 1 85 ? -11.874 2.722 4.247 1.00 95.00 85 ILE A C 1
ATOM 664 O O . ILE A 1 85 ? -12.782 3.536 4.436 1.00 95.00 85 ILE A O 1
ATOM 668 N N . SER A 1 86 ? -12.026 1.634 3.496 1.00 91.56 86 SER A N 1
ATOM 669 C CA . SER A 1 86 ? -13.292 1.331 2.841 1.00 91.56 86 SER A CA 1
ATOM 670 C C . SER A 1 86 ? -14.384 0.999 3.862 1.00 91.56 86 SER A C 1
ATOM 672 O O . SER A 1 86 ? -14.133 0.548 4.983 1.00 91.56 86 SER A O 1
ATOM 674 N N . LEU A 1 87 ? -15.642 1.158 3.450 1.00 85.19 87 LEU A N 1
ATOM 675 C CA . LEU A 1 87 ? -16.803 0.825 4.285 1.00 85.19 87 LEU A CA 1
ATOM 676 C C . LEU A 1 87 ? -16.892 -0.671 4.624 1.00 85.19 87 LEU A C 1
ATOM 678 O O . LEU A 1 87 ? -17.569 -1.041 5.580 1.00 85.19 87 LEU A O 1
ATOM 682 N N . THR A 1 88 ? -16.225 -1.521 3.844 1.00 86.44 88 THR A N 1
ATOM 683 C CA . THR A 1 88 ? -16.131 -2.970 4.053 1.00 86.44 88 THR A CA 1
ATOM 684 C C . THR A 1 88 ? -14.963 -3.367 4.958 1.00 86.44 88 THR A C 1
ATOM 686 O O . THR A 1 88 ? -14.842 -4.543 5.288 1.00 86.44 88 THR A O 1
ATOM 689 N N . GLY A 1 89 ? -14.138 -2.409 5.398 1.00 87.06 89 GLY A N 1
ATOM 690 C CA . GLY A 1 89 ? -13.029 -2.642 6.325 1.00 87.06 89 GLY A CA 1
ATOM 691 C C . GLY A 1 89 ? -11.684 -2.953 5.662 1.00 87.06 89 GLY A C 1
ATOM 692 O O . GLY A 1 89 ? -10.796 -3.480 6.322 1.00 87.06 89 GLY A O 1
ATOM 693 N N . GLU A 1 90 ? -11.515 -2.637 4.378 1.00 92.56 90 GLU A N 1
ATOM 694 C CA . GLU A 1 90 ? -10.218 -2.723 3.691 1.00 92.56 90 GLU A CA 1
ATOM 695 C C . GLU A 1 90 ? -9.400 -1.447 3.926 1.00 92.56 90 GLU A C 1
ATOM 697 O O . GLU A 1 90 ? -9.904 -0.336 3.744 1.00 92.56 90 GLU A O 1
ATOM 702 N N . LEU A 1 91 ? -8.131 -1.611 4.301 1.00 94.19 91 LEU A N 1
ATOM 703 C CA . LEU A 1 91 ? -7.180 -0.510 4.426 1.00 94.19 91 LEU A CA 1
ATOM 704 C C . LEU A 1 91 ? -6.516 -0.244 3.071 1.00 94.19 91 LEU A C 1
ATOM 706 O O . LEU A 1 91 ? -5.936 -1.149 2.473 1.00 94.19 91 LEU A O 1
ATOM 710 N N . HIS A 1 92 ? -6.547 1.004 2.609 1.00 94.69 92 HIS A N 1
ATOM 711 C CA . HIS A 1 92 ? -5.794 1.431 1.432 1.00 94.69 92 HIS A CA 1
ATOM 712 C C . HIS A 1 92 ? -4.489 2.085 1.871 1.00 94.69 92 HIS A C 1
ATOM 714 O O . HIS A 1 92 ? -4.484 3.210 2.377 1.00 94.69 92 HIS A O 1
ATOM 720 N N . ILE A 1 93 ? -3.378 1.384 1.668 1.00 93.00 93 ILE A N 1
ATOM 721 C CA . ILE A 1 93 ? -2.049 1.839 2.080 1.00 93.00 93 ILE A CA 1
ATOM 722 C C . ILE A 1 93 ? -1.230 2.362 0.903 1.00 93.00 93 ILE A C 1
ATOM 724 O O . ILE A 1 93 ? -1.303 1.852 -0.214 1.00 93.00 93 ILE A O 1
ATOM 728 N N . SER A 1 94 ? -0.429 3.387 1.171 1.00 91.31 94 SER A N 1
ATOM 729 C CA . SER A 1 94 ? 0.548 3.912 0.227 1.00 91.31 94 SER 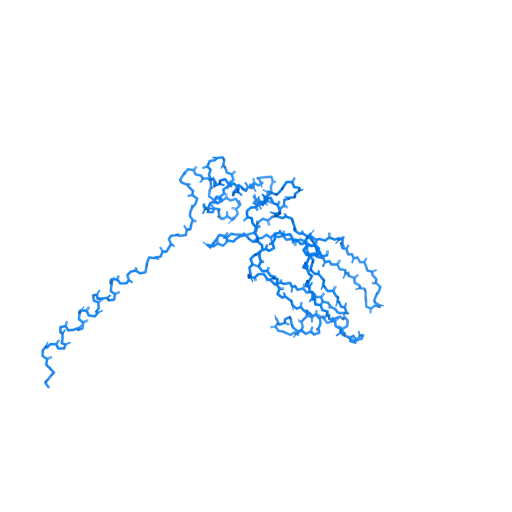A CA 1
ATOM 730 C C . SER A 1 94 ? 1.843 3.119 0.331 1.00 91.31 94 SER A C 1
ATOM 732 O O . SER A 1 94 ? 2.426 2.994 1.411 1.00 91.31 94 SER A O 1
ATOM 734 N N . VAL A 1 95 ? 2.310 2.608 -0.805 1.00 88.88 95 VAL A N 1
ATOM 735 C CA . VAL A 1 95 ? 3.551 1.840 -0.902 1.00 88.88 95 VAL A CA 1
ATOM 736 C C . VAL A 1 95 ? 4.446 2.399 -1.989 1.00 88.88 95 VAL A C 1
ATOM 738 O O . VAL A 1 95 ? 3.989 2.932 -3.001 1.00 88.88 95 VAL A O 1
ATOM 741 N N . THR A 1 96 ? 5.753 2.288 -1.778 1.00 88.88 96 THR A N 1
ATOM 742 C CA . THR A 1 96 ? 6.725 2.735 -2.774 1.00 88.88 96 THR A CA 1
ATOM 743 C C . THR A 1 96 ? 6.841 1.672 -3.858 1.00 88.88 96 THR A C 1
ATOM 745 O O . THR A 1 96 ? 7.260 0.556 -3.575 1.00 88.88 96 THR A O 1
ATOM 748 N N . ALA A 1 97 ? 6.503 2.020 -5.098 1.00 88.44 97 ALA A N 1
ATOM 749 C CA . ALA A 1 97 ? 6.692 1.129 -6.237 1.00 88.44 97 ALA A CA 1
ATOM 750 C C . ALA A 1 97 ? 8.180 0.988 -6.604 1.00 88.44 97 ALA A C 1
ATOM 752 O O . ALA A 1 97 ? 8.941 1.965 -6.561 1.00 88.44 97 ALA A O 1
ATOM 753 N N . LYS A 1 98 ? 8.587 -0.212 -7.031 1.00 91.38 98 LYS A N 1
ATOM 754 C CA . LYS A 1 98 ? 9.890 -0.444 -7.660 1.00 91.38 98 LYS A CA 1
ATOM 755 C C . LYS A 1 98 ? 9.985 0.352 -8.962 1.00 91.38 98 LYS A C 1
ATOM 757 O O . LYS A 1 98 ? 9.090 0.311 -9.804 1.00 91.38 98 LYS A O 1
ATOM 762 N N . ARG A 1 99 ? 11.082 1.082 -9.148 1.00 91.69 99 ARG A N 1
ATOM 763 C CA . ARG A 1 99 ? 11.296 1.969 -10.290 1.00 91.69 99 ARG A CA 1
ATOM 764 C C . ARG A 1 99 ? 12.745 1.922 -10.743 1.00 91.69 99 ARG A C 1
ATOM 766 O O . ARG A 1 99 ? 13.648 2.193 -9.960 1.00 91.69 99 ARG A O 1
ATOM 773 N N . ASN A 1 100 ? 12.937 1.700 -12.039 1.00 91.19 100 ASN A N 1
ATOM 774 C CA . ASN A 1 100 ? 14.199 1.909 -12.742 1.00 91.19 100 ASN A CA 1
ATOM 775 C C . ASN A 1 100 ? 13.943 2.837 -13.934 1.00 91.19 100 ASN A C 1
ATOM 777 O O . ASN A 1 100 ? 13.053 2.590 -14.744 1.00 91.19 100 ASN A O 1
ATOM 781 N N . CYS A 1 101 ? 14.696 3.926 -14.020 1.00 90.06 101 CYS A N 1
ATOM 782 C CA . CYS A 1 101 ? 14.588 4.940 -15.059 1.00 90.06 101 CYS A CA 1
ATOM 783 C C . CYS A 1 101 ? 15.789 4.863 -15.988 1.00 90.06 101 CYS A C 1
ATOM 785 O O . CYS A 1 101 ? 16.934 4.809 -15.534 1.00 90.06 101 CYS A O 1
ATOM 787 N N . TYR A 1 102 ? 15.518 4.957 -17.283 1.00 87.44 102 TYR A N 1
ATOM 788 C CA . TYR A 1 102 ? 16.524 4.908 -18.334 1.00 87.44 102 TYR A CA 1
ATOM 789 C C . TYR A 1 102 ? 16.378 6.124 -19.251 1.00 87.44 102 TYR A C 1
ATOM 791 O O . TYR A 1 102 ? 15.295 6.699 -19.372 1.00 87.44 102 TYR A O 1
ATOM 799 N N . ASN A 1 103 ? 17.476 6.538 -19.879 1.00 86.69 103 ASN A N 1
ATOM 800 C CA . ASN A 1 103 ? 17.467 7.574 -20.908 1.00 86.69 103 ASN A CA 1
ATOM 801 C C . ASN A 1 103 ? 17.042 6.998 -22.271 1.00 86.69 103 ASN A C 1
ATOM 803 O O . ASN A 1 103 ? 16.892 5.787 -22.432 1.00 86.69 103 ASN A O 1
ATOM 807 N N . SER A 1 104 ? 16.881 7.863 -23.276 1.00 79.81 104 SER A N 1
ATOM 808 C CA . SER A 1 104 ? 16.468 7.469 -24.633 1.00 79.81 104 SER A CA 1
ATOM 809 C C . SER A 1 104 ? 17.436 6.508 -25.336 1.00 79.81 104 SER A C 1
ATOM 811 O O . SER A 1 104 ? 17.029 5.798 -26.252 1.00 79.81 104 SER A O 1
ATOM 813 N N . SER A 1 105 ? 18.695 6.452 -24.899 1.00 83.44 105 SER A N 1
ATOM 814 C CA . SER A 1 105 ? 19.716 5.523 -25.396 1.00 83.44 105 SER A CA 1
ATOM 815 C C . SER A 1 105 ? 19.786 4.216 -24.590 1.00 83.44 105 SER A C 1
ATOM 817 O O . SER A 1 105 ? 20.654 3.390 -24.858 1.00 83.44 105 SER A O 1
ATOM 819 N N . GLY A 1 106 ? 18.915 4.024 -23.589 1.00 80.81 106 GLY A N 1
ATOM 820 C CA . GLY A 1 106 ? 18.892 2.849 -22.709 1.00 80.81 106 GLY A CA 1
ATOM 821 C C . GLY A 1 106 ? 19.877 2.894 -21.533 1.00 80.81 106 GLY A C 1
ATOM 822 O O . GLY A 1 106 ? 20.016 1.912 -20.809 1.00 80.81 106 GLY A O 1
ATOM 823 N N . GLY A 1 107 ? 20.565 4.015 -21.309 1.00 89.00 107 GLY A N 1
ATOM 824 C CA . GLY A 1 107 ? 21.452 4.195 -20.159 1.00 89.00 107 GLY A CA 1
ATOM 825 C C . GLY A 1 107 ? 20.667 4.406 -18.864 1.00 89.00 107 GLY A C 1
ATOM 826 O O . GLY A 1 107 ? 19.735 5.208 -18.835 1.00 89.00 107 GLY A O 1
ATOM 827 N N . PHE A 1 108 ? 21.046 3.705 -17.793 1.00 91.38 108 PHE A N 1
ATOM 828 C CA . PHE A 1 108 ? 20.435 3.858 -16.469 1.00 91.38 108 PHE A CA 1
ATOM 829 C C . PHE A 1 108 ? 20.639 5.278 -15.924 1.00 91.38 108 PHE A C 1
ATOM 831 O O . PHE A 1 108 ? 21.750 5.806 -15.953 1.00 91.38 108 PHE A O 1
ATOM 838 N N . ILE A 1 109 ? 19.562 5.884 -15.425 1.00 94.69 109 ILE A N 1
ATOM 839 C CA . ILE A 1 109 ? 19.571 7.216 -14.806 1.00 94.69 109 ILE A CA 1
ATOM 840 C C . ILE A 1 109 ? 19.476 7.079 -13.291 1.00 94.69 109 ILE A C 1
ATOM 842 O O . ILE A 1 109 ? 20.292 7.626 -12.554 1.00 94.69 109 ILE A O 1
ATOM 846 N N . SER A 1 110 ? 18.435 6.395 -12.824 1.00 95.31 110 SER A N 1
ATOM 847 C CA . SER A 1 110 ? 18.111 6.298 -11.407 1.00 95.31 110 SER A CA 1
ATOM 848 C C . SER A 1 110 ? 17.125 5.171 -11.148 1.00 95.31 110 SER A C 1
ATOM 850 O O . SER A 1 110 ? 16.401 4.731 -12.038 1.00 95.31 110 SER A O 1
ATOM 852 N N . GLY A 1 111 ? 17.068 4.724 -9.904 1.00 92.50 111 GLY A N 1
ATOM 853 C CA . GLY A 1 111 ? 16.091 3.757 -9.444 1.00 92.50 111 GLY A CA 1
ATOM 854 C C . GLY A 1 111 ? 16.128 3.639 -7.931 1.00 92.50 111 GLY A C 1
ATOM 855 O O . GLY A 1 111 ? 16.961 4.267 -7.276 1.00 92.50 111 GLY A O 1
ATOM 856 N N . ASN A 1 112 ? 15.218 2.853 -7.375 1.00 94.00 112 ASN A N 1
ATOM 857 C CA . ASN A 1 112 ? 15.226 2.483 -5.963 1.00 94.00 112 ASN A CA 1
ATOM 858 C C . ASN A 1 112 ? 15.644 1.018 -5.777 1.00 94.00 112 ASN A C 1
ATOM 860 O O . ASN A 1 112 ? 15.724 0.242 -6.732 1.00 94.00 112 ASN A O 1
ATOM 864 N N . GLY A 1 113 ? 15.960 0.658 -4.531 1.00 88.94 113 GLY A N 1
ATOM 865 C CA . GLY A 1 113 ? 16.270 -0.713 -4.122 1.00 88.94 113 GLY A CA 1
ATOM 866 C C . GLY A 1 113 ? 15.056 -1.638 -4.209 1.00 88.94 113 GLY A C 1
ATOM 867 O O . GLY A 1 113 ? 14.062 -1.316 -4.855 1.00 88.94 113 GLY A O 1
ATOM 868 N N . VAL A 1 114 ? 15.165 -2.822 -3.617 1.00 85.94 114 VAL A N 1
ATOM 869 C CA . VAL A 1 114 ? 14.017 -3.728 -3.468 1.00 85.94 114 VAL A CA 1
ATOM 870 C C . VAL A 1 114 ? 12.935 -3.020 -2.653 1.00 85.94 114 VAL A C 1
ATOM 872 O O . VAL A 1 114 ? 13.241 -2.331 -1.677 1.00 85.94 114 VAL A O 1
ATOM 875 N N . THR A 1 115 ? 11.686 -3.154 -3.080 1.00 88.94 115 THR A N 1
ATOM 876 C CA . THR A 1 115 ? 10.515 -2.610 -2.380 1.00 88.94 115 THR A CA 1
ATOM 877 C C . THR A 1 115 ? 9.549 -3.728 -2.060 1.00 88.94 115 THR A C 1
ATOM 879 O O . THR A 1 115 ? 9.490 -4.712 -2.787 1.00 88.94 115 THR A O 1
ATOM 882 N N . GLY A 1 116 ? 8.777 -3.590 -0.992 1.00 87.88 116 GLY A N 1
ATOM 883 C CA . GLY A 1 116 ? 7.909 -4.667 -0.557 1.00 87.88 116 GLY A CA 1
ATOM 884 C C . GLY A 1 116 ? 6.960 -4.253 0.545 1.00 87.88 116 GLY A C 1
ATOM 885 O O . GLY A 1 116 ? 7.001 -3.120 1.036 1.00 87.88 116 GLY A O 1
ATOM 886 N N . ILE A 1 117 ? 6.122 -5.205 0.922 1.00 88.12 117 ILE A N 1
ATOM 887 C CA . ILE A 1 117 ? 5.266 -5.128 2.095 1.00 88.12 117 ILE A CA 1
ATOM 888 C C . ILE A 1 117 ? 5.576 -6.331 2.984 1.00 88.12 117 ILE A C 1
ATOM 890 O O . ILE A 1 117 ? 5.802 -7.430 2.479 1.00 88.12 117 ILE A O 1
ATOM 894 N N . HIS A 1 118 ? 5.565 -6.095 4.291 1.00 87.25 118 HIS A N 1
ATOM 895 C CA . HIS A 1 118 ? 5.605 -7.104 5.331 1.00 87.25 118 HIS A CA 1
ATOM 896 C C . HIS A 1 118 ? 4.405 -6.864 6.255 1.00 87.25 118 HIS A C 1
ATOM 898 O O . HIS A 1 118 ? 4.300 -5.792 6.846 1.00 87.25 118 HIS A O 1
ATOM 904 N N . LEU A 1 119 ? 3.458 -7.799 6.280 1.00 87.38 119 LEU A N 1
ATOM 905 C CA . LEU A 1 119 ? 2.312 -7.844 7.195 1.00 87.38 119 LEU A CA 1
ATOM 906 C C . LEU A 1 119 ? 2.315 -9.142 8.019 1.00 87.38 119 LEU A C 1
ATOM 908 O O . LEU A 1 119 ? 1.345 -9.416 8.731 1.00 87.38 119 LEU A O 1
ATOM 912 N N . SER A 1 120 ? 3.348 -9.981 7.897 1.00 82.56 120 SER A N 1
ATOM 913 C CA . SER A 1 120 ? 3.531 -11.172 8.727 1.00 82.56 120 SER A CA 1
ATOM 914 C C . SER A 1 120 ? 3.454 -10.834 10.217 1.00 82.56 120 SER A C 1
ATOM 916 O O . SER A 1 120 ? 4.095 -9.911 10.690 1.00 82.56 120 SER A O 1
ATOM 918 N N . GLY A 1 121 ? 2.658 -11.599 10.969 1.00 80.94 121 GLY A N 1
ATOM 919 C CA . GLY A 1 121 ? 2.388 -11.321 12.387 1.00 80.94 121 GLY A CA 1
ATOM 920 C C . GLY A 1 121 ? 1.184 -10.405 12.632 1.00 80.94 121 GLY A C 1
ATOM 921 O O . GLY A 1 121 ? 0.668 -10.378 13.744 1.00 80.94 121 GLY A O 1
ATOM 922 N N . SER A 1 122 ? 0.665 -9.742 11.596 1.00 86.31 122 SER A N 1
ATOM 923 C CA . SER A 1 122 ? -0.578 -8.967 11.654 1.00 86.31 122 SER A CA 1
ATOM 924 C C . SER A 1 122 ? -1.789 -9.768 11.129 1.00 86.31 122 SER A C 1
ATOM 926 O O . SER A 1 122 ? -1.620 -10.773 10.430 1.00 86.31 122 SER A O 1
ATOM 928 N N . PRO A 1 123 ? -3.035 -9.332 11.400 1.00 88.44 123 PRO A N 1
ATOM 929 C CA . PRO A 1 123 ? -4.238 -9.971 10.862 1.00 88.44 123 PRO A CA 1
ATOM 930 C C . PRO A 1 123 ? -4.546 -9.569 9.404 1.00 88.44 123 PRO A C 1
ATOM 932 O O . PRO A 1 123 ? -5.625 -9.894 8.899 1.00 88.44 123 PRO A O 1
ATOM 935 N N . TYR A 1 124 ? -3.651 -8.833 8.734 1.00 90.69 124 TYR A N 1
ATOM 936 C CA . TYR A 1 124 ? -3.891 -8.235 7.422 1.00 90.69 124 TYR A CA 1
ATOM 937 C C . TYR A 1 124 ? -3.345 -9.076 6.266 1.00 90.69 124 TYR A C 1
ATOM 939 O O . TYR A 1 124 ? -2.276 -9.674 6.345 1.00 90.69 124 TYR A O 1
ATOM 947 N N . TYR A 1 125 ? -4.077 -9.054 5.151 1.00 90.62 125 TYR A N 1
ATOM 948 C CA . TYR A 1 125 ? -3.711 -9.698 3.891 1.00 90.62 125 TYR A CA 1
ATOM 949 C C . TYR A 1 125 ? -4.022 -8.758 2.727 1.00 90.62 125 TYR A C 1
ATOM 951 O O . TYR A 1 125 ? -4.908 -7.903 2.820 1.00 90.62 125 TYR A O 1
ATOM 959 N N . LEU A 1 126 ? -3.331 -8.939 1.605 1.00 90.12 126 LEU A N 1
ATOM 960 C CA . LEU A 1 126 ? -3.618 -8.221 0.372 1.00 90.12 126 LEU A CA 1
ATOM 961 C C . LEU A 1 126 ? -5.024 -8.569 -0.130 1.00 90.12 126 LEU A C 1
ATOM 963 O O . LEU A 1 126 ? -5.365 -9.739 -0.323 1.00 90.12 126 LEU A O 1
ATOM 967 N N . SER A 1 127 ? -5.834 -7.535 -0.375 1.00 89.94 127 SER A N 1
ATOM 968 C CA . SER A 1 127 ? -7.160 -7.699 -0.977 1.00 89.94 127 SER A CA 1
ATOM 969 C C . SER A 1 127 ? -7.050 -8.267 -2.394 1.00 89.94 127 SER A C 1
ATOM 971 O O . SER A 1 127 ? -6.175 -7.866 -3.165 1.00 89.94 127 SER A O 1
ATOM 973 N N . LEU A 1 128 ? -7.996 -9.141 -2.752 1.00 87.69 128 LEU A N 1
ATOM 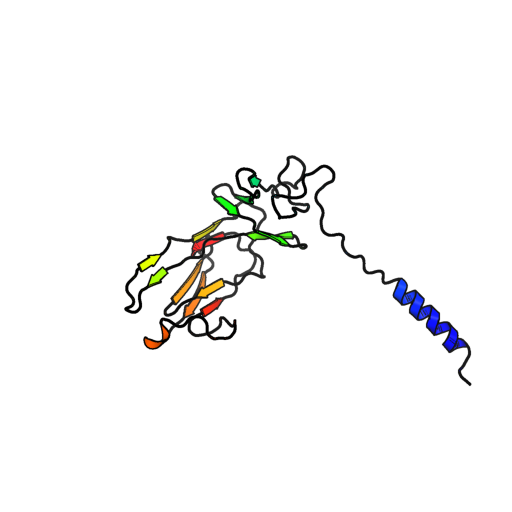974 C CA . LEU A 1 128 ? -8.175 -9.694 -4.101 1.00 87.69 128 LEU A CA 1
ATOM 975 C C . LEU A 1 128 ? -8.474 -8.628 -5.163 1.00 87.69 128 LEU A C 1
ATOM 977 O O . LEU A 1 128 ? -8.330 -8.889 -6.355 1.00 87.69 128 LEU A O 1
ATOM 981 N N . SER A 1 129 ? -8.887 -7.435 -4.736 1.00 87.44 129 SER A N 1
ATOM 982 C CA . SER A 1 129 ? -9.103 -6.283 -5.611 1.00 87.44 129 SER A CA 1
ATOM 983 C C . SER A 1 129 ? -7.791 -5.680 -6.129 1.00 87.44 129 SER A C 1
ATOM 985 O O . SER A 1 129 ? -7.809 -4.889 -7.072 1.00 87.44 129 SER A O 1
ATOM 987 N N . ASN A 1 130 ? -6.645 -6.036 -5.534 1.00 88.75 130 ASN A N 1
ATOM 988 C CA . ASN A 1 130 ? -5.344 -5.563 -5.989 1.00 88.75 130 ASN A CA 1
ATOM 989 C C . ASN A 1 130 ? -4.886 -6.294 -7.255 1.00 88.75 130 ASN A C 1
ATOM 991 O O . ASN A 1 130 ? -5.117 -7.484 -7.457 1.00 88.75 130 ASN A O 1
ATOM 995 N N . SER A 1 131 ? -4.173 -5.566 -8.107 1.00 88.94 131 SER A N 1
ATOM 996 C CA . SER A 1 131 ? -3.511 -6.104 -9.292 1.00 88.94 131 SER A CA 1
ATOM 997 C C . SER A 1 131 ? -2.065 -5.635 -9.319 1.00 88.94 131 SER A C 1
ATOM 999 O 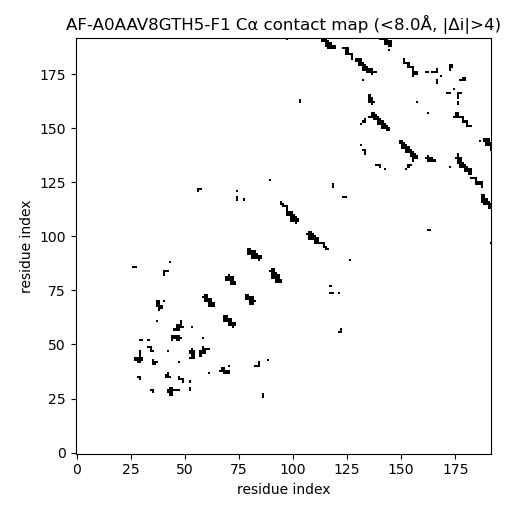O . SER A 1 131 ? -1.757 -4.514 -8.916 1.00 88.94 131 SER A O 1
ATOM 1001 N N . PHE A 1 132 ? -1.177 -6.503 -9.792 1.00 89.69 132 PHE A N 1
ATOM 1002 C CA . PHE A 1 132 ? 0.219 -6.166 -10.009 1.00 89.69 132 PHE A CA 1
ATOM 1003 C C . PHE A 1 132 ? 0.375 -5.551 -11.398 1.00 89.69 132 PHE A C 1
ATOM 1005 O O . PHE A 1 132 ? -0.147 -6.092 -12.373 1.00 89.69 132 PHE A O 1
ATOM 1012 N N . PHE A 1 133 ? 1.107 -4.444 -11.492 1.00 89.75 133 PHE A N 1
ATOM 1013 C CA . PHE A 1 133 ? 1.337 -3.730 -12.742 1.00 89.75 133 PHE A CA 1
ATOM 1014 C C . PHE A 1 133 ? 2.822 -3.443 -12.929 1.00 89.75 133 PHE A C 1
ATOM 1016 O O . PHE A 1 133 ? 3.501 -3.032 -11.989 1.00 89.75 133 PHE A O 1
ATOM 1023 N N . ALA A 1 134 ? 3.307 -3.585 -14.159 1.00 90.19 134 ALA A N 1
ATOM 1024 C CA . ALA A 1 134 ? 4.639 -3.145 -14.546 1.00 90.19 134 ALA A CA 1
ATOM 1025 C C . ALA A 1 134 ? 4.541 -2.236 -15.77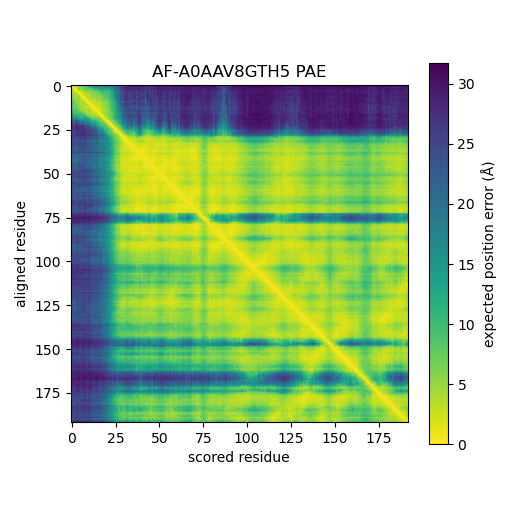6 1.00 90.19 134 ALA A C 1
ATOM 1027 O O . ALA A 1 134 ? 4.055 -2.647 -16.830 1.00 90.19 134 ALA A O 1
ATOM 1028 N N . VAL A 1 135 ? 5.012 -0.997 -15.624 1.00 89.44 135 VAL A N 1
ATOM 1029 C CA . VAL A 1 135 ? 4.914 0.073 -16.631 1.00 89.44 135 VAL A CA 1
ATOM 1030 C C . VAL A 1 135 ? 6.293 0.367 -17.218 1.00 89.44 135 VAL A C 1
ATOM 1032 O O . VAL A 1 135 ? 7.298 0.346 -16.509 1.00 89.44 135 VAL A O 1
ATOM 1035 N N . GLY A 1 136 ? 6.341 0.659 -18.513 1.00 86.88 136 GLY A N 1
ATOM 1036 C CA . GLY A 1 136 ? 7.552 0.900 -19.291 1.00 86.88 136 GLY A CA 1
ATOM 1037 C C . GLY A 1 136 ? 7.889 -0.258 -20.229 1.00 86.88 136 GLY A C 1
ATOM 1038 O O . GLY A 1 136 ? 7.353 -1.362 -20.113 1.00 86.88 136 GLY A O 1
ATOM 1039 N N . CYS A 1 137 ? 8.779 -0.007 -21.194 1.00 87.31 137 CYS A N 1
ATOM 1040 C CA . CYS A 1 137 ? 9.209 -1.035 -22.131 1.00 87.31 137 CYS A CA 1
ATOM 1041 C C . CYS A 1 137 ? 10.626 -0.786 -22.704 1.00 87.31 137 CYS A C 1
ATOM 1043 O O . CYS A 1 137 ? 10.907 0.338 -23.121 1.00 87.31 137 CYS A O 1
ATOM 1045 N N . PRO A 1 138 ? 11.498 -1.816 -22.792 1.00 86.56 138 PRO A N 1
ATOM 1046 C CA . PRO A 1 138 ? 11.289 -3.177 -22.295 1.00 86.56 138 PRO A CA 1
ATOM 1047 C C . PRO A 1 138 ? 11.246 -3.209 -20.764 1.00 86.56 138 PRO A C 1
ATOM 1049 O O . PRO A 1 138 ? 11.905 -2.408 -20.106 1.00 86.56 138 PRO A O 1
ATOM 1052 N N . ASN A 1 139 ? 10.445 -4.110 -20.200 1.00 87.12 139 ASN A N 1
ATOM 1053 C CA . ASN A 1 139 ? 10.302 -4.241 -18.752 1.00 87.12 139 ASN A CA 1
ATOM 1054 C C . ASN A 1 139 ? 9.992 -5.689 -18.352 1.00 87.12 139 ASN A C 1
ATOM 1056 O O . ASN A 1 139 ? 9.303 -6.403 -19.078 1.00 87.12 139 ASN A O 1
ATOM 1060 N N . GLN A 1 140 ? 10.475 -6.094 -17.182 1.00 90.00 140 GLN A N 1
ATOM 1061 C CA . GLN A 1 140 ? 10.131 -7.337 -16.506 1.00 90.00 140 GLN A CA 1
ATOM 1062 C C . GLN A 1 140 ? 9.804 -6.997 -15.052 1.00 90.00 140 GLN A C 1
ATOM 1064 O O . GLN A 1 140 ? 10.698 -6.688 -14.266 1.00 90.00 140 GLN A O 1
ATOM 1069 N N . GLY A 1 141 ? 8.519 -7.049 -14.710 1.00 89.81 141 GLY A N 1
ATOM 1070 C CA . GLY A 1 141 ? 8.054 -6.927 -13.337 1.00 89.81 141 GLY A CA 1
ATOM 1071 C C . GLY A 1 141 ? 7.877 -8.309 -12.731 1.00 89.81 141 GLY A C 1
ATOM 1072 O O . GLY A 1 141 ? 7.195 -9.152 -13.316 1.00 89.81 141 GLY A O 1
ATOM 1073 N N . LEU A 1 142 ? 8.477 -8.531 -11.567 1.00 89.56 142 LEU A N 1
ATOM 1074 C CA . LEU A 1 142 ? 8.290 -9.736 -10.771 1.00 89.56 142 LEU A CA 1
ATOM 1075 C C . LEU A 1 142 ? 7.696 -9.350 -9.424 1.00 89.56 142 LEU A C 1
ATOM 1077 O O . LEU A 1 142 ? 8.018 -8.305 -8.867 1.00 89.56 142 LEU A O 1
ATOM 1081 N N . PHE A 1 143 ? 6.833 -10.217 -8.932 1.00 88.81 143 PHE A N 1
ATOM 1082 C CA . PHE A 1 143 ? 6.208 -10.142 -7.632 1.00 88.81 143 PHE A CA 1
ATOM 1083 C C . PHE A 1 143 ? 6.476 -11.484 -6.961 1.00 88.81 143 PHE A C 1
ATOM 1085 O O . PHE A 1 143 ? 6.030 -12.527 -7.454 1.00 88.81 143 PHE A O 1
ATOM 1092 N N . LEU A 1 144 ? 7.238 -11.452 -5.874 1.00 88.12 144 LEU A N 1
ATOM 1093 C CA . LEU A 1 144 ? 7.622 -12.641 -5.121 1.00 88.12 144 LEU A CA 1
ATOM 1094 C C . LEU A 1 144 ? 7.010 -12.567 -3.730 1.00 88.12 144 LEU A C 1
ATOM 1096 O O . LEU A 1 144 ? 7.059 -11.505 -3.107 1.00 88.12 144 LEU A O 1
ATOM 1100 N N . ASP A 1 145 ? 6.450 -13.672 -3.245 1.00 85.19 145 ASP A N 1
ATOM 1101 C CA . ASP A 1 145 ? 6.131 -13.789 -1.826 1.00 85.19 145 ASP A CA 1
ATOM 1102 C C . ASP A 1 145 ? 7.418 -13.944 -1.000 1.00 85.19 145 ASP A C 1
ATOM 1104 O O . ASP A 1 145 ? 8.445 -14.423 -1.472 1.00 85.19 145 ASP A O 1
ATOM 1108 N N . ASN A 1 146 ? 7.380 -13.519 0.261 1.00 71.94 146 ASN A N 1
ATOM 1109 C CA . ASN A 1 146 ? 8.558 -13.556 1.136 1.00 71.94 146 ASN A CA 1
ATOM 1110 C C . ASN A 1 146 ? 8.932 -14.986 1.587 1.00 71.94 146 ASN A C 1
ATOM 1112 O O . ASN A 1 146 ? 9.963 -15.193 2.217 1.00 71.94 146 ASN A O 1
ATOM 1116 N N . SER A 1 147 ? 8.077 -15.975 1.298 1.00 71.44 147 SER A N 1
ATOM 1117 C CA . SER A 1 147 ? 8.333 -17.394 1.580 1.00 71.44 147 SER A CA 1
ATOM 1118 C C . SER A 1 147 ? 8.957 -18.144 0.392 1.00 71.44 147 SER A C 1
ATOM 1120 O O . SER A 1 147 ? 9.171 -19.348 0.507 1.00 71.44 147 SER A O 1
ATOM 1122 N N . ASP A 1 148 ? 9.256 -17.459 -0.721 1.00 64.38 148 ASP A N 1
ATOM 1123 C CA . ASP A 1 148 ? 9.864 -17.997 -1.950 1.00 64.38 148 ASP A CA 1
ATOM 1124 C C . ASP A 1 148 ? 9.070 -19.133 -2.646 1.00 64.38 148 ASP A C 1
ATOM 1126 O O . ASP A 1 148 ? 9.619 -19.872 -3.470 1.00 64.38 148 ASP A O 1
ATOM 1130 N N . TYR A 1 149 ? 7.771 -19.289 -2.363 1.00 75.19 149 TYR A N 1
ATOM 1131 C CA . TYR A 1 149 ? 6.927 -20.336 -2.968 1.00 75.19 149 TYR A CA 1
ATOM 1132 C C . TYR A 1 149 ? 6.028 -19.816 -4.091 1.00 75.19 149 TYR A C 1
ATOM 1134 O O . TYR A 1 149 ? 5.554 -20.610 -4.911 1.00 75.19 149 TYR A O 1
ATOM 1142 N N . PHE A 1 150 ? 5.796 -18.506 -4.161 1.00 82.38 150 PHE A N 1
ATOM 1143 C CA . PHE A 1 150 ? 4.929 -17.894 -5.154 1.00 82.38 150 PHE A CA 1
ATOM 1144 C C . PHE A 1 150 ? 5.642 -16.782 -5.917 1.00 82.38 150 PHE A C 1
ATOM 1146 O O . PHE A 1 150 ? 6.069 -15.773 -5.359 1.00 82.38 150 PHE A O 1
ATOM 1153 N N . VAL A 1 151 ? 5.692 -16.944 -7.238 1.00 85.38 151 VAL A N 1
ATOM 1154 C CA . VAL A 1 151 ? 6.184 -15.922 -8.159 1.00 85.38 151 VAL A CA 1
ATOM 1155 C C . VAL A 1 151 ? 5.122 -15.670 -9.211 1.00 85.38 151 VAL A C 1
ATOM 1157 O O . VAL A 1 151 ? 4.714 -16.575 -9.940 1.00 85.38 151 VAL A O 1
ATOM 1160 N N . THR A 1 152 ? 4.706 -14.416 -9.319 1.00 88.56 152 THR A N 1
ATOM 1161 C CA . THR A 1 152 ? 3.956 -13.916 -10.468 1.00 88.56 152 THR A CA 1
ATOM 1162 C C . THR A 1 152 ? 4.714 -12.757 -11.082 1.00 88.56 152 THR A C 1
ATOM 1164 O O . THR A 1 152 ? 5.633 -12.190 -10.497 1.00 88.56 152 THR A O 1
ATOM 1167 N N . GLY A 1 153 ? 4.373 -12.408 -12.306 1.00 88.50 153 GLY A N 1
ATOM 1168 C CA . GLY A 1 153 ? 5.037 -11.319 -12.982 1.00 88.50 153 GLY A CA 1
ATOM 1169 C C . GLY A 1 153 ? 4.482 -11.114 -14.365 1.00 88.50 153 GLY A C 1
ATOM 1170 O O . GLY A 1 153 ? 3.611 -11.849 -14.834 1.00 88.50 153 GLY A O 1
ATOM 1171 N N . CYS A 1 154 ? 4.998 -10.094 -15.023 1.00 89.44 154 CYS A N 1
ATOM 1172 C CA . CYS A 1 154 ? 4.654 -9.809 -16.396 1.00 89.44 154 CYS A CA 1
ATOM 1173 C C . CYS A 1 154 ? 5.826 -9.125 -17.100 1.00 89.44 154 CYS A C 1
ATOM 1175 O O . CYS A 1 154 ? 6.679 -8.486 -16.479 1.00 89.44 154 CYS A O 1
ATOM 1177 N N . ILE A 1 155 ? 5.893 -9.310 -18.417 1.00 89.19 155 ILE A N 1
ATOM 1178 C CA . ILE A 1 155 ? 6.983 -8.819 -19.257 1.00 89.19 155 ILE A CA 1
ATOM 1179 C C . ILE A 1 155 ? 6.383 -7.987 -20.386 1.00 89.19 155 ILE A C 1
ATOM 1181 O O . ILE A 1 155 ? 5.424 -8.406 -21.033 1.00 89.19 155 ILE A O 1
ATOM 1185 N N . SER A 1 156 ? 6.987 -6.831 -20.645 1.00 88.50 156 SER A N 1
ATOM 1186 C CA . SER A 1 156 ? 6.712 -5.984 -21.803 1.00 88.50 156 SER A CA 1
ATOM 1187 C C . SER A 1 156 ? 7.924 -5.972 -22.731 1.00 88.50 156 SER A C 1
ATOM 1189 O O . SER A 1 156 ? 9.027 -5.612 -22.319 1.00 88.50 156 SER A O 1
ATOM 1191 N N . ALA A 1 157 ? 7.714 -6.334 -23.998 1.00 87.50 157 ALA A N 1
ATOM 1192 C CA . ALA A 1 157 ? 8.734 -6.311 -25.046 1.00 87.50 157 ALA A CA 1
ATOM 1193 C C . ALA A 1 157 ? 8.316 -5.377 -26.192 1.00 87.50 157 ALA A C 1
ATOM 1195 O O . ALA A 1 157 ? 7.156 -5.357 -26.603 1.00 87.50 157 ALA A O 1
ATOM 1196 N N . CYS A 1 158 ? 9.265 -4.604 -26.718 1.00 85.25 158 CYS A N 1
ATOM 1197 C CA . CYS A 1 158 ? 9.015 -3.557 -27.711 1.00 85.25 158 CYS A CA 1
ATOM 1198 C C . CYS A 1 158 ? 10.226 -3.312 -28.605 1.00 85.25 158 CYS A C 1
ATOM 1200 O O . CYS A 1 158 ? 11.348 -3.722 -28.311 1.00 85.25 158 CYS A O 1
ATOM 1202 N N . ARG A 1 159 ? 9.986 -2.597 -29.707 1.00 84.31 159 ARG A N 1
ATOM 1203 C CA . ARG A 1 159 ? 11.031 -2.114 -30.617 1.00 84.31 159 ARG A CA 1
ATOM 1204 C C . ARG A 1 159 ? 11.632 -0.788 -30.119 1.00 84.31 159 ARG A C 1
ATOM 1206 O O . ARG A 1 159 ? 10.946 -0.068 -29.402 1.00 84.31 159 ARG A O 1
ATOM 1213 N N . PRO A 1 160 ? 12.835 -0.385 -30.576 1.00 82.12 160 PRO A N 1
ATOM 1214 C CA . PRO A 1 160 ? 13.495 0.848 -30.122 1.00 82.12 160 PRO A CA 1
ATOM 1215 C C . PRO A 1 160 ? 12.649 2.128 -30.203 1.00 82.12 160 PRO A C 1
ATOM 1217 O O . PRO A 1 160 ? 12.664 2.939 -29.285 1.00 82.12 160 PRO A O 1
ATOM 1220 N N . HIS A 1 161 ? 11.837 2.298 -31.254 1.00 78.06 161 HIS A N 1
ATOM 1221 C CA . HIS A 1 161 ? 10.952 3.469 -31.385 1.00 78.06 161 HIS A CA 1
ATOM 1222 C C . HIS A 1 161 ? 9.833 3.505 -30.317 1.00 78.06 161 HIS A C 1
ATOM 1224 O O . HIS A 1 161 ? 9.179 4.523 -30.112 1.00 78.06 161 HIS A O 1
ATOM 1230 N N . GLN A 1 162 ? 9.582 2.393 -29.631 1.00 76.81 162 GLN A N 1
ATOM 1231 C CA . GLN A 1 162 ? 8.506 2.240 -28.655 1.00 76.81 162 GLN A CA 1
ATOM 1232 C C . GLN A 1 162 ? 8.999 2.324 -27.201 1.00 76.81 162 GLN A C 1
ATOM 1234 O O . GLN A 1 162 ? 8.192 2.198 -26.286 1.00 76.81 162 GLN A O 1
ATOM 1239 N N . TYR A 1 163 ? 10.295 2.571 -26.972 1.00 77.06 163 TYR A N 1
ATOM 1240 C CA . TYR A 1 163 ? 10.872 2.640 -25.621 1.00 77.06 163 TYR A CA 1
ATOM 1241 C C . TYR A 1 163 ? 10.345 3.817 -24.793 1.00 77.06 163 TYR A C 1
ATOM 1243 O O . TYR A 1 163 ? 10.371 3.780 -23.568 1.00 77.06 163 TYR A O 1
ATOM 1251 N N . SER A 1 164 ? 9.847 4.861 -25.459 1.00 70.75 164 SER A N 1
ATOM 1252 C CA . SER A 1 164 ? 9.294 6.056 -24.815 1.00 70.75 164 SER A CA 1
ATOM 1253 C C . SER A 1 164 ? 7.763 6.128 -24.888 1.00 70.75 164 SER A C 1
ATOM 1255 O O . SER A 1 164 ? 7.201 7.212 -24.721 1.00 70.75 164 SER A O 1
ATOM 1257 N N . LEU A 1 165 ? 7.070 5.019 -25.172 1.00 67.56 165 LEU A N 1
ATOM 1258 C CA . LEU A 1 165 ? 5.608 5.022 -25.129 1.00 67.56 165 LEU A CA 1
ATOM 1259 C C . LEU A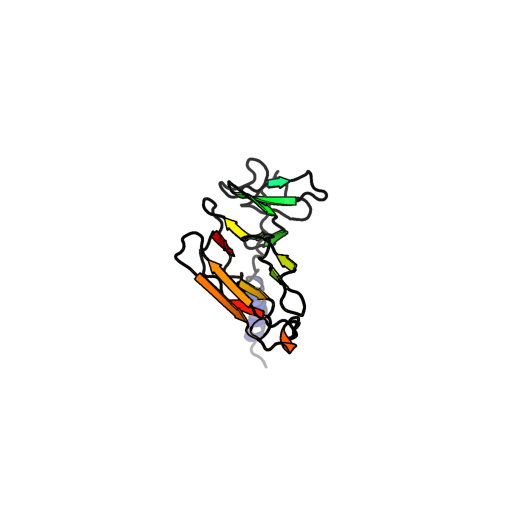 1 165 ? 5.144 5.148 -23.675 1.00 67.56 165 LEU A C 1
ATOM 1261 O O . LEU A 1 165 ? 5.353 4.248 -22.866 1.00 67.56 165 LEU A O 1
ATOM 1265 N N . SER A 1 166 ? 4.498 6.267 -23.355 1.00 59.25 166 SER A N 1
ATOM 1266 C CA . SER A 1 166 ? 3.529 6.314 -22.266 1.00 59.25 166 SER A CA 1
ATOM 1267 C C . SER A 1 166 ? 2.284 5.537 -22.699 1.00 59.25 166 SER A C 1
ATOM 1269 O O . SER A 1 166 ? 1.934 5.560 -23.884 1.00 59.25 166 SER A O 1
ATOM 1271 N N . ASP A 1 167 ? 1.641 4.834 -21.762 1.00 57.53 167 ASP A N 1
ATOM 1272 C CA . ASP A 1 167 ? 0.423 4.053 -22.004 1.00 57.53 167 ASP A CA 1
ATOM 1273 C C . ASP A 1 167 ? -0.590 4.836 -22.842 1.00 57.53 167 ASP A C 1
ATOM 1275 O O . ASP A 1 167 ? -1.294 5.725 -22.367 1.00 57.53 167 ASP A O 1
ATOM 1279 N N . THR A 1 168 ? -0.646 4.511 -24.129 1.00 53.88 168 THR A N 1
ATOM 1280 C CA . THR A 1 168 ? -1.515 5.160 -25.119 1.00 53.88 168 THR A CA 1
ATOM 1281 C C . THR A 1 168 ? -2.823 4.390 -25.294 1.00 53.88 168 THR A C 1
ATOM 1283 O O . THR A 1 168 ? -3.699 4.805 -26.049 1.00 53.88 168 THR A O 1
ATOM 1286 N N . ASN A 1 169 ? -3.005 3.301 -24.542 1.00 57.09 169 ASN A N 1
ATOM 1287 C CA . ASN A 1 169 ? -4.144 2.395 -24.651 1.00 57.09 169 ASN A CA 1
ATOM 1288 C C . ASN A 1 169 ? -5.334 2.812 -23.779 1.00 57.09 169 ASN A C 1
ATOM 1290 O O . ASN A 1 169 ? -5.953 1.961 -23.155 1.00 57.09 169 ASN A O 1
ATOM 1294 N N . ASN A 1 170 ? -5.674 4.104 -23.727 1.00 58.41 170 ASN A N 1
ATOM 1295 C CA . ASN A 1 170 ? -6.942 4.589 -23.160 1.00 58.41 170 ASN A CA 1
ATOM 1296 C C . ASN A 1 170 ? -7.292 4.008 -21.759 1.00 58.41 170 ASN A C 1
ATOM 1298 O O . ASN A 1 170 ? -8.457 3.741 -21.469 1.00 58.41 170 ASN A O 1
ATOM 1302 N N . GLY A 1 171 ? -6.274 3.754 -20.921 1.00 63.94 171 GLY A N 1
ATOM 1303 C CA . GLY A 1 171 ? -6.399 3.155 -19.581 1.00 63.94 171 GLY A CA 1
ATOM 1304 C C . GLY A 1 171 ? -6.276 1.621 -19.477 1.00 63.94 171 GLY A C 1
ATOM 1305 O O . GLY A 1 171 ? -6.352 1.097 -18.372 1.00 63.94 171 GLY A O 1
ATOM 1306 N N . SER A 1 172 ? -6.077 0.884 -20.574 1.00 74.31 172 SER A N 1
ATOM 1307 C CA . SER A 1 172 ? -5.893 -0.579 -20.578 1.00 74.31 172 SER A CA 1
ATOM 1308 C C . SER A 1 172 ? -4.413 -0.982 -20.456 1.00 74.31 172 SER A C 1
ATOM 1310 O O . SER A 1 172 ? -3.600 -0.619 -21.306 1.00 74.31 172 SER A O 1
ATOM 1312 N N . CYS A 1 173 ? -4.074 -1.774 -19.427 1.00 82.81 173 CYS A N 1
ATOM 1313 C CA . CYS A 1 173 ? -2.719 -2.273 -19.140 1.00 82.81 173 CYS A CA 1
ATOM 1314 C C . CYS A 1 173 ? -2.559 -3.770 -19.480 1.00 82.81 173 CYS A C 1
ATOM 1316 O O . CYS A 1 173 ? -2.343 -4.626 -18.622 1.00 82.81 173 CYS A O 1
ATOM 1318 N N . THR A 1 174 ? -2.713 -4.116 -20.755 1.00 77.19 174 THR A N 1
ATOM 1319 C CA . THR A 1 174 ? -2.571 -5.505 -21.232 1.00 77.19 174 THR A CA 1
ATOM 1320 C C . THR A 1 174 ? -1.728 -5.593 -22.508 1.00 77.19 174 THR A C 1
ATOM 1322 O O . THR A 1 174 ? -1.975 -6.451 -23.353 1.00 77.19 174 THR A O 1
ATOM 1325 N N . GLY A 1 175 ? -0.776 -4.674 -22.711 1.00 74.38 175 GLY A N 1
ATOM 1326 C CA . GLY A 1 175 ? -0.124 -4.467 -24.008 1.00 74.38 175 GLY A CA 1
ATOM 1327 C C . GLY A 1 175 ? 1.311 -3.941 -23.940 1.00 74.38 175 GLY A C 1
ATOM 1328 O O . GLY A 1 175 ? 2.008 -4.054 -22.939 1.00 74.38 175 GLY A O 1
ATOM 1329 N N . VAL A 1 176 ? 1.792 -3.387 -25.054 1.00 77.31 176 VAL A N 1
ATOM 1330 C CA . VAL A 1 176 ? 3.169 -2.879 -25.147 1.00 77.31 176 VAL A CA 1
ATOM 1331 C C . VAL A 1 176 ? 3.307 -1.601 -24.320 1.00 77.31 176 VAL A C 1
ATOM 1333 O O . VAL A 1 176 ? 2.688 -0.597 -24.657 1.00 77.31 176 VAL A O 1
ATOM 1336 N N . GLY A 1 177 ? 4.143 -1.631 -23.280 1.00 81.94 177 GLY A N 1
ATOM 1337 C CA . GLY A 1 177 ? 4.371 -0.484 -22.390 1.00 81.94 177 GLY A CA 1
ATOM 1338 C C . GLY A 1 177 ? 3.732 -0.625 -21.011 1.00 81.94 177 GLY A C 1
ATOM 1339 O O . GLY A 1 177 ? 4.156 0.076 -20.098 1.00 81.94 177 GLY A O 1
ATOM 1340 N N . CYS A 1 178 ? 2.785 -1.549 -20.837 1.00 87.56 178 CYS A N 1
ATOM 1341 C CA . CYS A 1 178 ? 2.199 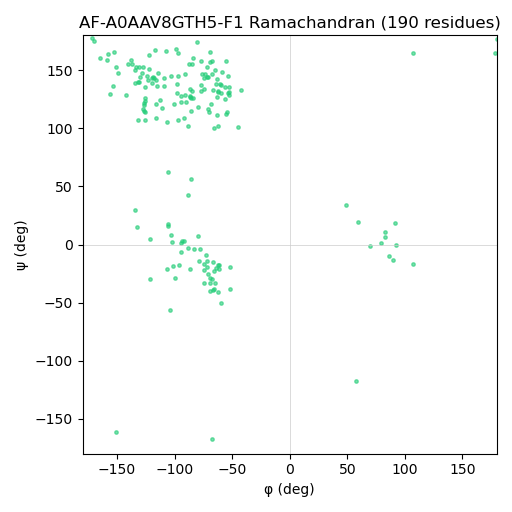-1.858 -19.540 1.00 87.56 178 CYS A CA 1
ATOM 1342 C C . CYS A 1 178 ? 1.634 -3.268 -19.526 1.00 87.56 178 CYS A C 1
ATOM 1344 O O . CYS A 1 178 ? 0.838 -3.650 -20.390 1.00 87.56 178 CYS A O 1
ATOM 1346 N N . CYS A 1 179 ? 2.013 -4.022 -18.504 1.00 88.12 179 CYS A N 1
ATOM 1347 C CA . CYS A 1 179 ? 1.467 -5.339 -18.261 1.00 88.12 179 CYS A CA 1
ATOM 1348 C C . CYS A 1 179 ? 0.868 -5.434 -16.860 1.00 88.12 179 CYS A C 1
ATOM 1350 O O . CYS A 1 179 ? 1.373 -4.842 -15.905 1.00 88.12 179 CYS A O 1
ATOM 1352 N N . GLN A 1 180 ? -0.215 -6.197 -16.763 1.00 90.69 180 GLN A N 1
ATOM 1353 C CA . GLN A 1 180 ? -0.934 -6.482 -15.532 1.00 90.69 180 GLN A CA 1
ATOM 1354 C C . GLN A 1 180 ? -0.879 -7.985 -15.244 1.00 90.69 180 GLN A C 1
ATOM 1356 O O . GLN A 1 180 ? -0.980 -8.801 -16.162 1.00 90.69 180 GLN A O 1
ATOM 1361 N N . SER A 1 181 ? -0.764 -8.349 -13.970 1.00 89.38 181 SER A N 1
ATOM 1362 C CA . SER A 1 181 ? -0.940 -9.715 -13.479 1.00 89.38 181 SER A CA 1
ATOM 1363 C C . SER A 1 181 ? -1.820 -9.729 -12.229 1.00 89.38 181 SER A C 1
ATOM 1365 O O . SER A 1 181 ? -1.852 -8.768 -11.457 1.00 89.38 181 SER A O 1
ATOM 1367 N N . SER A 1 182 ? -2.552 -10.821 -12.021 1.00 88.69 182 SER A N 1
ATOM 1368 C CA . SER A 1 182 ? -3.337 -11.034 -10.804 1.00 88.69 182 SER A CA 1
ATOM 1369 C C . SER A 1 182 ? -2.436 -11.387 -9.620 1.00 88.69 182 SER A C 1
ATOM 1371 O O . SER A 1 182 ? -1.478 -12.150 -9.774 1.00 88.69 182 SER A O 1
ATOM 1373 N N . ILE A 1 183 ? -2.794 -10.897 -8.434 1.00 87.38 183 ILE A N 1
ATOM 1374 C CA . ILE A 1 183 ? -2.166 -11.268 -7.161 1.00 87.38 183 ILE A CA 1
ATOM 1375 C C . ILE A 1 183 ? -3.055 -12.337 -6.501 1.00 87.38 183 ILE A C 1
ATOM 1377 O O . ILE A 1 183 ? -4.273 -12.149 -6.447 1.00 87.38 183 ILE A O 1
ATOM 1381 N N . PRO A 1 184 ? -2.510 -13.479 -6.048 1.00 81.94 184 PRO A N 1
ATOM 1382 C CA . PRO A 1 184 ? -3.309 -14.518 -5.410 1.00 81.94 184 PRO A CA 1
ATOM 1383 C C . PRO A 1 184 ? -3.819 -14.055 -4.039 1.00 81.94 184 PRO A C 1
ATOM 1385 O O . PRO A 1 184 ? -3.242 -13.179 -3.394 1.00 81.94 184 PRO A O 1
ATOM 1388 N N . SER A 1 185 ? -4.901 -14.677 -3.571 1.00 82.94 185 SER A N 1
ATOM 1389 C CA . SER A 1 185 ? -5.437 -14.439 -2.227 1.00 82.94 185 SER A CA 1
ATOM 1390 C C . SER A 1 185 ? -4.476 -14.890 -1.135 1.00 82.94 185 SER A C 1
ATOM 1392 O O . SER A 1 185 ? -3.817 -15.919 -1.279 1.00 82.94 185 SER A O 1
ATOM 1394 N N . GLY A 1 186 ? -4.535 -14.216 0.014 1.00 80.31 186 GLY A N 1
ATOM 1395 C CA . GLY A 1 186 ? -3.920 -14.701 1.252 1.00 80.31 186 GLY A CA 1
ATOM 1396 C C . GLY A 1 186 ? -2.434 -14.391 1.380 1.00 80.31 186 GLY A C 1
ATOM 1397 O O . GLY A 1 186 ? -1.794 -14.896 2.295 1.00 80.31 186 GLY A O 1
ATOM 1398 N N . LEU A 1 187 ? -1.890 -13.548 0.502 1.00 86.75 187 LEU A N 1
ATOM 1399 C CA . LEU A 1 187 ? -0.554 -13.003 0.691 1.00 86.75 187 LEU A CA 1
ATOM 1400 C C . LEU A 1 187 ? -0.588 -11.893 1.734 1.00 86.75 187 LEU A C 1
ATOM 1402 O O . LEU A 1 187 ? -1.421 -10.992 1.669 1.00 86.75 187 LEU A O 1
ATOM 1406 N N . ASN A 1 188 ? 0.332 -11.963 2.680 1.00 86.19 188 ASN A N 1
ATOM 1407 C CA . ASN A 1 188 ? 0.596 -10.934 3.678 1.00 86.19 188 ASN A CA 1
ATOM 1408 C C . ASN A 1 188 ? 1.905 -10.184 3.379 1.00 86.19 188 ASN A C 1
ATOM 1410 O O . ASN A 1 188 ? 2.033 -9.027 3.762 1.00 86.19 188 ASN A O 1
ATOM 1414 N N . ASP A 1 189 ? 2.814 -10.778 2.601 1.00 86.38 189 ASP A N 1
ATOM 1415 C CA . ASP A 1 189 ? 4.108 -10.186 2.268 1.00 86.38 189 ASP A CA 1
ATOM 1416 C C . ASP A 1 189 ? 4.439 -10.282 0.775 1.00 86.38 189 ASP A C 1
ATOM 1418 O O . ASP A 1 189 ? 4.028 -11.227 0.095 1.00 86.38 189 ASP A O 1
ATOM 1422 N N . TYR A 1 190 ? 5.255 -9.344 0.282 1.00 86.06 190 TYR A N 1
ATOM 1423 C CA . TYR A 1 190 ? 5.905 -9.460 -1.026 1.00 86.06 190 TYR A CA 1
ATOM 1424 C C . TYR A 1 190 ? 7.160 -8.595 -1.165 1.00 86.06 190 TYR A C 1
ATOM 1426 O O . TYR A 1 190 ? 7.325 -7.604 -0.450 1.00 86.06 190 TYR A O 1
ATOM 1434 N N . ILE A 1 191 ? 7.973 -8.901 -2.183 1.00 85.62 191 ILE A N 1
ATOM 1435 C CA . ILE A 1 191 ? 9.076 -8.059 -2.672 1.00 85.62 191 ILE A CA 1
ATOM 1436 C C . ILE A 1 191 ? 9.043 -7.869 -4.204 1.00 85.62 191 ILE A C 1
ATOM 1438 O O . ILE A 1 191 ? 8.512 -8.707 -4.937 1.00 85.62 191 ILE A O 1
ATOM 1442 N N . GLN A 1 192 ? 9.602 -6.744 -4.667 1.00 82.00 192 GLN A N 1
ATOM 1443 C CA . GLN A 1 192 ? 9.728 -6.294 -6.066 1.00 82.00 192 GLN A CA 1
ATOM 1444 C C . GLN A 1 192 ? 11.068 -5.584 -6.313 1.00 82.00 192 GLN A C 1
ATOM 1446 O O . GLN A 1 192 ? 11.515 -4.811 -5.427 1.00 82.00 192 GLN A O 1
#

Mean predicted aligned error: 10.74 Å

InterPro domains:
  IPR025287 Wall-associated receptor kinase, galacturonan-binding domain [PF13947] (34-90)

pLDDT: mean 82.73, std 12.86, range [50.72, 96.5]

Foldseek 3Di:
DDDPVVVVVVVVVVVVVVVPPPPPPDQQAWDPPADQDQQPEGAGPCAHADVPGHDVLRHWHFAVVDVRTWIWDDDPPDTWTFPYADSVGDTDTDWDDWDWDADLVRHTDDTDDKTKAAQPVGPDWDDQPDKDKDFFPQDKDWKAAPVRPDIDIDGAYDDSVLRPDDPPPPPDQVHHGMHIDGDDTDGRMIID

Sequence (192 aa):
MAPPYLLLLFPLLILLQSLLATSQATPPTSLPGCKKKCGNITVPYPFGFEPGCFREDFGLVCNESYNPPRLFLIDEIYGYEITDISLTGELHISVTAKRNCYNSSGGFISGNGVTGIHLSGSPYYLSLSNSFFAVGCPNQGLFLDNSDYFVTGCISACRPHQYSLSDTNNGSCTGVGCCQSSIPSGLNDYIQ